Protein AF-A0A9J6GHT7-F1 (afdb_monomer)

Solvent-accessible surface area (backbone atoms only — not comparable to full-atom values): 18566 Å² total; per-residue (Å²): 137,82,83,85,80,71,84,59,76,77,81,48,48,60,74,60,50,47,61,53,46,42,75,53,36,42,42,64,54,47,51,54,46,45,76,71,73,38,72,72,88,54,65,55,46,51,52,51,51,50,50,50,53,42,23,52,54,30,42,49,50,39,54,68,47,21,56,88,57,52,74,68,55,42,50,50,55,46,51,55,62,73,70,41,45,78,43,60,32,67,60,97,71,60,56,60,81,82,48,79,58,43,74,80,76,44,77,58,99,43,72,68,56,31,48,53,48,30,50,49,51,52,54,56,45,50,72,76,48,84,78,69,83,73,61,84,53,60,44,76,34,90,58,65,36,62,35,46,88,75,33,30,38,18,36,21,35,58,42,62,34,80,84,27,20,50,89,90,46,57,42,25,31,30,26,15,18,44,33,24,45,52,26,16,34,58,47,44,37,44,49,64,59,48,65,36,79,95,40,23,66,63,48,49,61,44,45,43,55,50,51,51,54,49,53,65,75,39,76,89,58,71,87,87,77,60,66,57,63,63,46,50,22,41,42,64,10,42,57,20,13,50,54,32,30,69,77,57,57,79,84,56,62,50,87,95,44,69,90,39,51,34,72,46,35,17,58,50,24,41,37,54,72,44,65,76,84,60,54,102,80,49,64,93,87,81,47,78,87,54,45,66,49,53,36,50,56,41,43,27,41,32,69,67,52,20,60,69,69,66,46,56,86,59,35,94,55,17,46,85,73,64,60,65,77,69,44,56,69,130

pLDDT: mean 82.96, std 16.07, range [32.44, 98.62]

Sequence (330 aa):
MADASLVQPESLRHYYCFPLLERLTHYSLTRRYLETVVPPKGRVTREAAAMSKAIMRSLLFFVDATSWLTAGQKLRIRQQLDDNVQLIGYPASNEPDCLRNFTEHVSADNAIEAWALAASTVRTCQLGEPNMQEPLVHPVSTQVAFSSDEHSLSVPAALLMTPFFGCDGLPGINYGALGSAVSSAFVGLLQLYFQKEEVHDEATKRLECIKDAYRTAMAASTEDQLDTWAALRDFMGLFPAYRAFVSGASGQQLQGLDWLNEEQLFFVAFCYQLCDKSGPQVNLLEATSTAKFRCNVPLRHMPQFADAFKCSKGSPMAPKSVCRFWEASN

Foldseek 3Di:
DDDPPDPDPVVCVCVVVVVLCCVLQVLVVLVVCCVPPFPDPDLLQVVLVVLLVLLLVLLLVLLVQFPQDDPVLSVVLNVLSVPAAEAEAADPRSDQPQCPPVVVQQDDPDDVSSSVSSVVSVVVSCVVPVPDPDAPDRLCDLAWDEDLVRSYIYHHSVCSDPPQHDSPDFLLRPLLHVVLRSLLRSVVNCPVVCVDPVNVVVLVVLCVVLVVLLCVVPVPDDPPQDPSSSLVSSLSSLSSSLVSSVVVHDQDDDPVVNVATSNNSSLVSNLVSLDDDDDPPDDPRHDDDCSVVSSQSSQLLDVSSCVRVVPDDCPSSPDVDHRDNSDGDD

Radius of gyration: 22.28 Å; Cα contacts (8 Å, |Δi|>4): 417; chains: 1; bounding box: 59×58×52 Å

InterPro domains:
  IPR000718 Peptidase M13 [PS51885] (1-326)
  IPR000718 Peptidase M13 [PTHR11733] (16-319)
  IPR018497 Peptidase M13, C-terminal domain [PF01431] (201-324)
  IPR024079 Metallopeptidase, catalytic domain superfamily [G3DSA:3.40.390.10] (38-326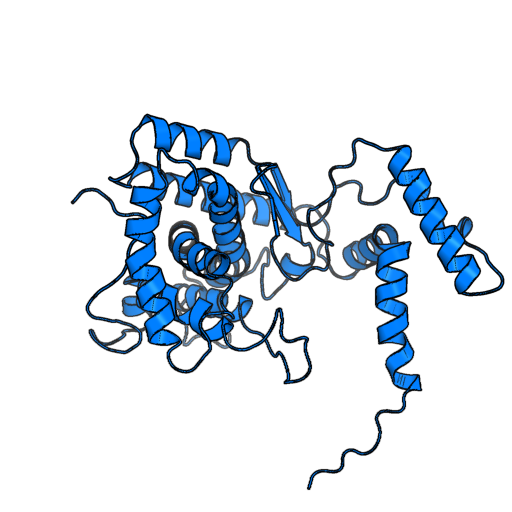)
  IPR042089 Peptidase M13, domain 2 [G3DSA:1.10.1380.10] (9-131)

Mean predicted aligned error: 8.84 Å

Secondary structure (DSSP, 8-state):
--------GGGGHHHHHHHHHHHHHHHHHHHHHHHHTSPPTTHHHHHHHHHHHHHHHHHHHHHHHBSSS-HHHHHHHHHHHHT-EEEEES-SS-S-GGGTTHHHH---SSHHHHHHHHHHHHHHHHHH-TT----SS-TT-SS-EEETTTTEEEEEGGGSSTTT--TTS-HHHHIIIIIHHHHHHHHHHTTTGGGSHHHHHHHHHHHHHHHHHHHHHTTTS-GGG--HHHHHHHHHHHHHHHHHHHHT---PPPTT-TTS-HHHHHHHHHHHTT-----TTS-TTT-SS-HHHHHHHHHHT-HHHHHHTTPPTTSTTS-SS---SSPBP-

Structure (mmCIF, N/CA/C/O backbone):
data_AF-A0A9J6GHT7-F1
#
_entry.id   AF-A0A9J6GHT7-F1
#
loop_
_atom_site.group_PDB
_atom_site.id
_atom_site.type_symbol
_atom_site.label_atom_id
_atom_site.label_alt_id
_atom_site.label_comp_id
_atom_site.label_asym_id
_atom_site.label_entity_id
_atom_site.label_seq_id
_atom_site.pdbx_PDB_ins_code
_atom_site.Cartn_x
_atom_site.Cartn_y
_atom_site.Cartn_z
_atom_site.occupancy
_atom_site.B_iso_or_equiv
_atom_site.auth_seq_id
_atom_site.auth_comp_id
_atom_site.auth_asym_id
_atom_site.auth_atom_id
_atom_site.pdbx_PDB_model_num
ATOM 1 N N . MET A 1 1 ? 22.884 -36.159 8.735 1.00 34.56 1 MET A N 1
ATOM 2 C CA . MET A 1 1 ? 24.011 -35.406 8.150 1.00 34.56 1 MET A CA 1
ATOM 3 C C . MET A 1 1 ? 23.788 -35.412 6.652 1.00 34.56 1 MET A C 1
ATOM 5 O O . MET A 1 1 ? 24.013 -36.439 6.031 1.00 34.56 1 MET A O 1
ATOM 9 N N . ALA A 1 2 ? 23.174 -34.353 6.125 1.00 33.75 2 ALA A N 1
ATOM 10 C CA . ALA A 1 2 ? 22.955 -34.207 4.691 1.00 33.75 2 ALA A CA 1
ATOM 11 C C . ALA A 1 2 ? 24.182 -33.515 4.094 1.00 33.75 2 ALA A C 1
ATOM 13 O O . ALA A 1 2 ? 24.679 -32.540 4.658 1.00 33.75 2 ALA A O 1
ATOM 14 N N . ASP A 1 3 ? 24.676 -34.105 3.018 1.00 32.44 3 ASP A N 1
ATOM 15 C CA . ASP A 1 3 ? 25.899 -33.771 2.309 1.00 32.44 3 ASP A CA 1
ATOM 16 C C . ASP A 1 3 ? 25.840 -32.342 1.747 1.00 32.44 3 ASP A C 1
ATOM 18 O O . ASP A 1 3 ? 25.001 -32.020 0.907 1.00 32.44 3 ASP A O 1
ATOM 22 N N . ALA A 1 4 ? 26.719 -31.473 2.249 1.00 40.84 4 ALA A N 1
ATOM 23 C CA . ALA A 1 4 ? 26.952 -30.124 1.742 1.00 40.84 4 ALA A CA 1
ATOM 24 C C . ALA A 1 4 ? 28.041 -30.161 0.657 1.00 40.84 4 ALA A C 1
ATOM 26 O O . ALA A 1 4 ? 29.017 -29.408 0.693 1.00 40.84 4 ALA A O 1
ATOM 27 N N . SER A 1 5 ? 27.900 -31.074 -0.302 1.00 42.53 5 SER A N 1
ATOM 28 C CA . SER A 1 5 ? 28.796 -31.174 -1.442 1.00 42.53 5 SER A CA 1
ATOM 29 C C . SER A 1 5 ? 28.512 -30.040 -2.435 1.00 42.53 5 SER A C 1
ATOM 31 O O . SER A 1 5 ? 27.654 -30.146 -3.308 1.00 42.53 5 SER A O 1
ATOM 33 N N . LEU A 1 6 ? 29.288 -28.965 -2.288 1.00 46.56 6 LEU A N 1
ATOM 34 C CA . LEU A 1 6 ? 29.946 -28.247 -3.386 1.00 46.56 6 LEU A CA 1
ATOM 35 C C . LEU A 1 6 ? 29.035 -27.661 -4.482 1.00 46.56 6 LEU A C 1
ATOM 37 O O . LEU A 1 6 ? 28.992 -28.151 -5.609 1.00 46.56 6 LEU A O 1
ATOM 41 N N . VAL A 1 7 ? 28.449 -26.493 -4.207 1.00 44.19 7 VAL A N 1
ATOM 42 C CA . VAL A 1 7 ? 28.231 -25.504 -5.276 1.00 44.19 7 VAL A CA 1
ATOM 43 C C . VAL A 1 7 ? 29.603 -24.915 -5.609 1.00 44.19 7 VAL A C 1
ATOM 45 O O . VAL A 1 7 ? 30.208 -24.230 -4.785 1.00 44.19 7 VAL A O 1
ATOM 48 N N . GLN A 1 8 ? 30.145 -25.237 -6.784 1.00 43.72 8 GLN A N 1
ATOM 49 C CA . GLN A 1 8 ? 31.442 -24.712 -7.214 1.00 43.72 8 GLN A CA 1
ATOM 50 C C . GLN A 1 8 ? 31.401 -23.177 -7.370 1.00 43.72 8 GLN A C 1
ATOM 52 O O . GLN A 1 8 ? 30.417 -22.655 -7.904 1.00 43.72 8 GLN A O 1
ATOM 57 N N . PRO A 1 9 ? 32.463 -22.441 -6.989 1.00 53.91 9 PRO A N 1
ATOM 58 C CA . PRO A 1 9 ? 32.485 -20.974 -7.021 1.00 53.91 9 PRO A CA 1
ATOM 59 C C . PRO A 1 9 ? 32.323 -20.364 -8.428 1.00 53.91 9 PRO A C 1
ATOM 61 O O . PRO A 1 9 ? 31.808 -19.255 -8.549 1.00 53.91 9 PRO A O 1
ATOM 64 N N . GLU A 1 10 ? 32.664 -21.084 -9.504 1.00 51.12 10 GLU A N 1
ATOM 65 C CA . GLU A 1 10 ? 32.435 -20.610 -10.882 1.00 51.12 10 GLU A CA 1
ATOM 66 C C . GLU A 1 10 ? 30.945 -20.526 -11.255 1.00 51.12 10 GLU A C 1
ATOM 68 O O . GLU A 1 10 ? 30.550 -19.657 -12.036 1.00 51.12 10 GLU A O 1
ATOM 73 N N . SER A 1 11 ? 30.090 -21.355 -10.642 1.00 55.25 11 SER A N 1
ATOM 74 C CA . SER A 1 11 ? 28.647 -21.376 -10.925 1.00 55.25 11 SER A CA 1
ATOM 75 C C . SER A 1 11 ? 27.902 -20.133 -10.419 1.00 55.25 11 SER A C 1
ATOM 77 O O . SER A 1 11 ? 26.787 -19.863 -10.860 1.00 55.25 11 SER A O 1
ATOM 79 N N . LEU A 1 12 ? 28.535 -19.321 -9.562 1.00 69.81 12 LEU A N 1
ATOM 80 C CA . LEU A 1 12 ? 27.957 -18.110 -8.974 1.00 69.81 12 LEU A CA 1
ATOM 81 C C . LEU A 1 12 ? 28.461 -16.815 -9.621 1.00 69.81 12 LEU A C 1
ATOM 83 O O . L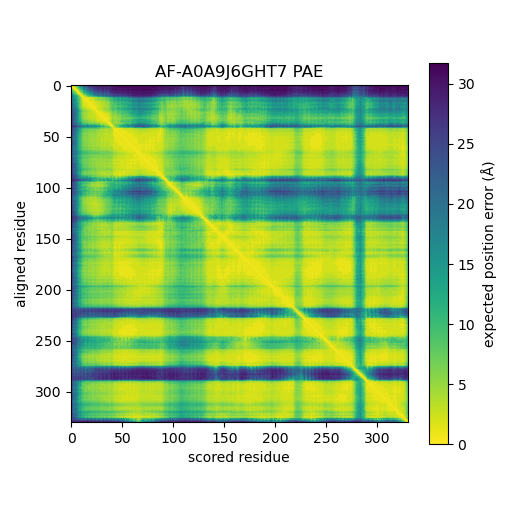EU A 1 12 ? 28.055 -15.732 -9.210 1.00 69.81 12 LEU A O 1
ATOM 87 N N . ARG A 1 13 ? 29.313 -16.878 -10.654 1.00 77.19 13 ARG A N 1
ATOM 88 C CA . ARG A 1 13 ? 29.868 -15.667 -11.290 1.00 77.19 13 ARG A CA 1
ATOM 89 C C . ARG A 1 13 ? 28.777 -14.703 -11.764 1.00 77.19 13 ARG A C 1
ATOM 91 O O . ARG A 1 13 ? 28.920 -13.494 -11.611 1.00 77.19 13 ARG A O 1
ATOM 98 N N . HIS A 1 14 ? 27.666 -15.231 -12.271 1.00 77.56 14 HIS A N 1
ATOM 99 C CA . HIS A 1 14 ? 26.523 -14.426 -12.693 1.00 77.56 14 HIS A CA 1
ATOM 100 C C . HIS A 1 14 ? 25.863 -13.658 -11.532 1.00 77.56 14 HIS A C 1
ATOM 102 O O . HIS A 1 14 ? 25.427 -12.535 -11.755 1.00 77.56 14 HIS A O 1
ATOM 108 N N . TYR A 1 15 ? 25.872 -14.177 -10.296 1.00 74.00 15 TYR A N 1
ATOM 109 C CA . TYR A 1 15 ? 25.387 -13.451 -9.111 1.00 74.00 15 TYR A CA 1
ATOM 110 C C . TYR A 1 15 ? 26.239 -12.225 -8.768 1.00 74.00 15 TYR A C 1
ATOM 112 O O . TYR A 1 15 ? 25.725 -11.283 -8.178 1.00 74.00 15 TYR A O 1
ATOM 120 N N . TYR A 1 16 ? 27.520 -12.211 -9.144 1.00 74.69 16 TYR A N 1
ATOM 121 C CA . TYR A 1 16 ? 28.395 -11.047 -8.970 1.00 74.69 16 TYR A CA 1
ATOM 122 C C . TYR A 1 16 ? 28.354 -10.111 -10.181 1.00 74.69 16 TYR A C 1
ATOM 124 O O . TYR A 1 16 ? 28.328 -8.891 -10.031 1.00 74.69 16 TYR A O 1
ATOM 132 N N . CYS A 1 17 ? 28.337 -10.674 -11.392 1.00 77.12 17 CYS A N 1
ATOM 133 C CA . CYS A 1 17 ? 28.338 -9.894 -12.625 1.00 77.12 17 CYS A CA 1
ATOM 134 C C . CYS A 1 17 ? 26.996 -9.202 -12.889 1.00 77.12 17 CYS A C 1
ATOM 136 O O . CYS A 1 17 ? 27.000 -8.094 -13.414 1.00 77.12 17 CYS A O 1
ATOM 138 N N . PHE A 1 18 ? 25.864 -9.813 -12.522 1.00 79.88 18 PHE A N 1
ATOM 139 C CA . PHE A 1 18 ? 24.544 -9.239 -12.781 1.00 79.88 18 PHE A CA 1
ATOM 140 C C . PHE A 1 18 ? 24.290 -7.941 -11.998 1.00 79.88 18 PHE A C 1
ATOM 142 O O . PHE A 1 18 ? 23.974 -6.954 -12.652 1.00 79.88 18 PHE A O 1
ATOM 149 N N . PRO A 1 19 ? 24.514 -7.847 -10.669 1.00 76.44 19 PRO A N 1
ATOM 150 C CA . PRO A 1 19 ? 24.360 -6.578 -9.947 1.00 76.44 19 PRO A CA 1
ATOM 151 C C . PRO A 1 19 ? 25.326 -5.490 -10.428 1.00 76.44 19 PRO A C 1
ATOM 153 O O . PRO A 1 19 ? 25.004 -4.304 -10.408 1.00 76.44 19 PRO A O 1
ATOM 156 N N . LEU A 1 20 ? 26.529 -5.880 -10.865 1.00 75.25 20 LEU A N 1
ATOM 157 C CA . LEU A 1 20 ? 27.493 -4.943 -11.440 1.00 75.25 20 LEU A CA 1
ATOM 158 C C . LEU A 1 20 ? 26.991 -4.393 -12.784 1.00 75.25 20 LEU A C 1
ATOM 160 O O . LEU A 1 20 ? 27.068 -3.190 -13.016 1.00 75.25 20 LEU A O 1
ATOM 164 N N . LEU A 1 21 ? 26.445 -5.262 -13.639 1.00 75.62 21 LEU A N 1
ATOM 165 C CA . LEU A 1 21 ? 25.842 -4.880 -14.914 1.00 75.62 21 LEU A CA 1
ATOM 166 C C . LEU A 1 21 ? 24.576 -4.038 -14.702 1.00 75.62 21 LEU A C 1
ATOM 168 O O . LEU A 1 21 ? 24.414 -3.028 -15.381 1.00 75.62 21 LEU A O 1
ATOM 172 N N . GLU A 1 22 ? 23.729 -4.405 -13.737 1.00 76.38 22 GLU A N 1
ATOM 173 C CA . GLU A 1 22 ? 22.543 -3.644 -13.333 1.00 76.38 22 GLU A CA 1
ATOM 174 C C . GLU A 1 22 ? 22.933 -2.216 -12.958 1.00 76.38 22 GLU A C 1
ATOM 176 O O . GLU A 1 22 ? 22.404 -1.289 -13.545 1.00 76.38 22 GLU A O 1
ATOM 181 N N . ARG A 1 23 ? 23.930 -2.008 -12.089 1.00 72.88 23 ARG A N 1
ATOM 182 C CA . ARG A 1 23 ? 24.368 -0.651 -11.701 1.00 72.88 23 ARG A CA 1
ATOM 183 C C . ARG A 1 23 ? 24.902 0.199 -12.853 1.00 72.88 23 ARG A C 1
ATOM 185 O O . ARG A 1 23 ? 24.828 1.419 -12.781 1.00 72.88 23 ARG A O 1
ATOM 192 N N . LEU A 1 24 ? 25.510 -0.428 -13.856 1.00 71.62 24 LEU A N 1
ATOM 193 C CA . LEU A 1 24 ? 26.162 0.276 -14.962 1.00 71.62 24 LEU A CA 1
ATOM 194 C C . LEU A 1 24 ? 25.247 0.525 -16.157 1.00 71.62 24 LEU A C 1
ATOM 196 O O . LEU A 1 24 ? 25.474 1.459 -16.918 1.00 71.62 24 LEU A O 1
ATOM 200 N N . THR A 1 25 ? 24.275 -0.356 -16.363 1.00 72.25 25 THR A N 1
ATOM 201 C CA . THR A 1 25 ? 23.430 -0.393 -17.562 1.00 72.25 25 THR A CA 1
ATOM 202 C C . THR A 1 25 ? 21.960 -0.491 -17.186 1.00 72.25 25 THR A C 1
ATOM 204 O O . THR A 1 25 ? 21.169 -1.073 -17.928 1.00 72.25 25 THR A O 1
ATOM 207 N N . HIS A 1 26 ? 21.580 0.054 -16.023 1.00 72.31 26 HIS A N 1
ATOM 208 C CA . HIS A 1 26 ? 20.240 -0.117 -15.458 1.00 72.31 26 HIS A CA 1
ATOM 209 C C . HIS A 1 26 ? 19.162 0.286 -16.451 1.00 72.31 26 HIS A C 1
ATOM 211 O O . HIS A 1 26 ? 18.189 -0.445 -16.581 1.00 72.31 26 HIS A O 1
ATOM 217 N N . TYR A 1 27 ? 19.351 1.369 -17.210 1.00 74.44 27 TYR A N 1
ATOM 218 C CA . TYR A 1 27 ? 18.397 1.799 -18.233 1.00 74.44 27 TYR A CA 1
ATOM 219 C C . TYR A 1 27 ? 18.228 0.767 -19.361 1.00 74.44 27 TYR A C 1
ATOM 221 O O . TYR A 1 27 ? 17.101 0.347 -19.641 1.00 74.44 27 TYR A O 1
ATOM 229 N N . SER A 1 28 ? 19.324 0.286 -19.957 1.00 73.50 28 SER A N 1
ATOM 230 C CA . SER A 1 28 ? 19.282 -0.669 -21.074 1.00 73.50 28 SER A CA 1
ATOM 231 C C . SER A 1 28 ? 18.822 -2.068 -20.632 1.00 73.50 28 SER A C 1
ATOM 233 O O . SER A 1 28 ? 18.014 -2.709 -21.310 1.00 73.50 28 SER A O 1
ATOM 235 N N . LEU A 1 29 ? 19.269 -2.542 -19.462 1.00 75.81 29 LEU A N 1
ATOM 236 C CA . LEU A 1 29 ? 18.793 -3.796 -18.865 1.00 75.81 29 LEU A CA 1
ATOM 237 C C . LEU A 1 29 ? 17.317 -3.718 -18.484 1.00 75.81 29 LEU A C 1
ATOM 239 O O . LEU A 1 29 ? 16.555 -4.634 -18.794 1.00 75.81 29 LEU A O 1
ATOM 243 N N . THR A 1 30 ? 16.901 -2.615 -17.860 1.00 75.62 30 THR A N 1
ATOM 244 C CA . THR A 1 30 ? 15.495 -2.347 -17.550 1.00 75.62 30 THR A CA 1
ATOM 245 C C . THR A 1 30 ? 14.673 -2.362 -18.824 1.00 75.62 30 THR A C 1
ATOM 247 O O . THR A 1 30 ? 13.674 -3.067 -18.87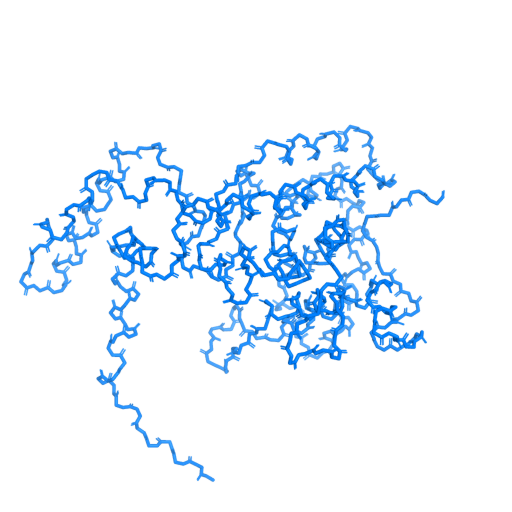9 1.00 75.62 30 THR A O 1
ATOM 250 N N . ARG A 1 31 ? 15.097 -1.661 -19.881 1.00 75.88 31 ARG A N 1
ATOM 251 C CA . ARG A 1 31 ? 14.406 -1.681 -21.176 1.00 75.88 31 ARG A CA 1
ATOM 252 C C . ARG A 1 31 ? 14.207 -3.108 -21.674 1.00 75.88 31 ARG A C 1
ATOM 254 O O . ARG A 1 31 ? 13.085 -3.487 -22.001 1.00 75.88 31 ARG A O 1
ATOM 261 N N . ARG A 1 32 ? 15.272 -3.914 -21.674 1.00 77.94 32 ARG A N 1
ATOM 262 C CA . ARG A 1 32 ? 15.196 -5.304 -22.125 1.00 77.94 32 ARG A CA 1
ATOM 263 C C . ARG A 1 32 ? 14.242 -6.134 -21.266 1.00 77.94 32 ARG A C 1
ATOM 265 O O . ARG A 1 32 ? 13.464 -6.906 -21.817 1.00 77.94 32 ARG A O 1
ATOM 272 N N . TYR A 1 33 ? 14.275 -5.971 -19.945 1.00 78.56 33 TYR A N 1
ATOM 273 C CA . TYR A 1 33 ? 13.343 -6.625 -19.022 1.00 78.56 33 TYR A CA 1
ATOM 274 C C . TYR A 1 33 ? 11.889 -6.223 -19.303 1.00 78.56 33 TYR A C 1
ATOM 276 O O . TYR A 1 33 ? 11.016 -7.079 -19.411 1.00 78.56 33 TYR A O 1
ATOM 284 N N . LEU A 1 34 ? 11.629 -4.932 -19.493 1.00 75.75 34 LEU A N 1
ATOM 285 C CA . LEU A 1 34 ? 10.294 -4.408 -19.766 1.00 75.75 34 LEU A CA 1
ATOM 286 C C . LEU A 1 34 ? 9.736 -4.893 -21.107 1.00 75.75 34 LEU A C 1
ATOM 288 O O . LEU A 1 34 ? 8.563 -5.228 -21.182 1.00 75.75 34 LEU A O 1
ATOM 292 N N . GLU A 1 35 ? 10.569 -4.965 -22.148 1.00 75.25 35 GLU A N 1
ATOM 293 C CA . GLU A 1 35 ? 10.183 -5.484 -23.468 1.00 75.25 35 GLU A CA 1
ATOM 294 C C . GLU A 1 35 ? 9.884 -6.993 -23.455 1.00 75.25 35 GLU A C 1
ATOM 296 O O . GLU A 1 35 ? 9.164 -7.480 -24.324 1.00 75.25 35 GLU A O 1
ATOM 301 N N . THR A 1 36 ? 10.457 -7.743 -22.508 1.00 77.44 36 THR A N 1
ATOM 302 C CA . THR A 1 36 ? 10.419 -9.217 -22.514 1.00 77.44 36 THR A CA 1
ATOM 303 C C . THR A 1 36 ? 9.512 -9.829 -21.452 1.00 77.44 36 THR A C 1
ATOM 305 O O . THR A 1 36 ? 8.929 -10.881 -21.702 1.00 77.44 36 THR A O 1
ATOM 308 N N . VAL A 1 37 ? 9.399 -9.207 -20.277 1.00 77.31 37 VAL A N 1
ATOM 309 C CA . VAL A 1 37 ? 8.734 -9.783 -19.096 1.00 77.31 37 VAL A CA 1
ATOM 310 C C . VAL A 1 37 ? 7.457 -9.035 -18.737 1.00 77.31 37 VAL A C 1
ATOM 312 O O . VAL A 1 37 ? 6.470 -9.656 -18.344 1.00 77.31 37 VAL A O 1
ATOM 315 N N . VAL A 1 38 ? 7.462 -7.707 -18.854 1.00 70.81 38 VAL A N 1
ATOM 316 C CA . VAL A 1 38 ? 6.323 -6.887 -18.437 1.00 70.81 38 VAL A CA 1
ATOM 317 C C . VAL A 1 38 ? 5.339 -6.770 -19.603 1.00 70.81 38 VAL A C 1
ATOM 319 O O . VAL A 1 38 ? 5.758 -6.484 -20.726 1.00 70.81 38 VAL A O 1
ATOM 322 N N . PRO A 1 39 ? 4.025 -6.978 -19.383 1.00 67.88 39 PRO A N 1
ATOM 323 C CA . PRO A 1 39 ? 3.028 -6.764 -20.423 1.00 67.88 39 PRO A CA 1
ATOM 324 C C . PRO A 1 39 ? 3.183 -5.376 -21.064 1.00 67.88 39 PRO A C 1
ATOM 326 O O . PRO A 1 39 ? 3.488 -4.418 -20.344 1.00 67.88 39 PRO A O 1
ATOM 329 N N . PRO A 1 40 ? 2.947 -5.234 -22.385 1.00 64.81 40 PRO A N 1
ATOM 330 C CA . PRO A 1 40 ? 3.158 -3.977 -23.092 1.00 64.81 40 PRO A CA 1
ATOM 331 C C . PRO A 1 40 ? 2.525 -2.798 -22.353 1.00 64.81 40 PRO A C 1
ATOM 333 O O . PRO A 1 40 ? 1.363 -2.856 -21.929 1.00 64.81 40 PRO A O 1
ATOM 336 N N . LYS A 1 41 ? 3.300 -1.718 -22.203 1.00 62.81 41 LYS A N 1
ATOM 337 C CA . LYS A 1 41 ? 2.846 -0.485 -21.558 1.00 62.81 41 LYS A CA 1
ATOM 338 C C . LYS A 1 41 ? 1.515 -0.022 -22.142 1.00 62.81 41 LYS A C 1
ATOM 340 O O . LYS A 1 41 ? 1.295 -0.070 -23.350 1.00 62.81 41 LYS A O 1
ATOM 345 N N . GLY A 1 42 ? 0.630 0.453 -21.270 1.00 78.94 42 GLY A N 1
ATOM 346 C CA . GLY A 1 42 ? -0.684 0.953 -21.661 1.00 78.94 42 GLY A CA 1
ATOM 347 C C . GLY A 1 42 ? -1.766 0.474 -20.709 1.00 78.94 42 GLY A C 1
ATOM 348 O O . GLY A 1 42 ? -2.100 1.183 -19.760 1.00 78.94 42 GLY A O 1
ATOM 349 N N . ARG A 1 43 ? -2.323 -0.721 -20.958 1.00 85.81 43 ARG A N 1
ATOM 350 C CA . ARG A 1 43 ? -3.452 -1.252 -20.173 1.00 85.81 43 ARG A CA 1
ATOM 351 C C . ARG A 1 43 ? -3.063 -1.465 -18.708 1.00 85.81 43 ARG A C 1
ATOM 353 O O . ARG A 1 43 ? -3.718 -0.895 -17.842 1.00 85.81 43 ARG A O 1
ATOM 360 N N . VAL A 1 44 ? -1.969 -2.185 -18.449 1.00 87.81 44 VAL A N 1
ATOM 361 C CA . VAL A 1 44 ? -1.548 -2.554 -17.085 1.00 87.81 44 VAL A CA 1
ATOM 362 C C . VAL A 1 44 ? -1.232 -1.339 -16.215 1.00 87.81 44 VAL A C 1
ATOM 364 O O . VAL A 1 44 ? -1.732 -1.225 -15.101 1.00 87.81 44 VAL A O 1
ATOM 367 N N . THR A 1 45 ? -0.499 -0.365 -16.754 1.00 88.44 45 THR A N 1
ATOM 368 C CA . THR A 1 45 ? -0.176 0.886 -16.056 1.00 88.44 45 THR A CA 1
ATOM 369 C C . THR A 1 45 ? -1.418 1.739 -15.808 1.00 88.44 45 THR A C 1
ATOM 371 O O . THR A 1 45 ? -1.552 2.333 -14.742 1.00 88.44 45 THR A O 1
ATOM 374 N N . ARG A 1 46 ? -2.356 1.788 -16.765 1.00 91.06 46 ARG A N 1
ATOM 375 C CA . ARG A 1 46 ? -3.610 2.544 -16.631 1.00 91.06 46 ARG A CA 1
ATOM 376 C C . ARG A 1 46 ? -4.534 1.934 -15.580 1.00 91.06 46 ARG A C 1
ATOM 378 O O . ARG A 1 46 ? -5.140 2.674 -14.811 1.00 91.06 46 ARG A O 1
ATOM 385 N N . GLU A 1 47 ? -4.651 0.612 -15.545 1.00 93.19 47 GLU A N 1
ATOM 386 C CA . GLU A 1 47 ? -5.480 -0.081 -14.556 1.00 93.19 47 GLU A CA 1
ATOM 387 C C . GLU A 1 47 ? -4.864 -0.008 -13.154 1.00 93.19 47 GLU A C 1
ATOM 389 O O . GLU A 1 47 ? -5.576 0.300 -12.198 1.00 93.19 47 GLU A O 1
ATOM 394 N N . ALA A 1 48 ? -3.540 -0.148 -13.030 1.00 94.69 48 ALA A N 1
ATOM 395 C CA . ALA A 1 48 ? -2.841 0.088 -11.768 1.00 94.69 48 ALA A CA 1
ATOM 396 C C . ALA A 1 48 ? -3.007 1.542 -11.278 1.00 94.69 48 ALA A C 1
ATOM 398 O O . ALA A 1 48 ? -3.263 1.770 -10.096 1.00 94.69 48 ALA A O 1
ATOM 399 N N . ALA A 1 49 ? -2.956 2.532 -12.178 1.00 95.12 49 ALA A N 1
ATOM 400 C CA . ALA A 1 49 ? -3.229 3.933 -11.844 1.00 95.12 49 ALA A CA 1
ATOM 401 C C . ALA A 1 49 ? -4.685 4.168 -11.402 1.00 95.12 49 ALA A C 1
ATOM 403 O O . ALA A 1 49 ? -4.940 4.925 -10.464 1.00 95.12 49 ALA A O 1
ATOM 404 N N . ALA A 1 50 ? -5.653 3.501 -12.038 1.00 95.94 50 ALA A N 1
ATOM 405 C CA . ALA A 1 50 ? -7.055 3.569 -11.631 1.00 95.94 50 ALA A CA 1
ATOM 406 C C . ALA A 1 50 ? -7.271 2.971 -10.229 1.00 95.94 50 ALA A C 1
ATOM 408 O O . ALA A 1 50 ? -7.954 3.582 -9.402 1.00 95.94 50 ALA A O 1
ATOM 409 N N . MET A 1 51 ? -6.638 1.830 -9.941 1.00 97.56 51 MET A N 1
ATOM 410 C CA . MET A 1 51 ? -6.633 1.210 -8.615 1.00 97.56 51 MET A CA 1
ATOM 411 C C . MET A 1 51 ? -6.012 2.144 -7.567 1.00 97.56 51 MET A C 1
ATOM 413 O O . MET A 1 51 ? -6.635 2.403 -6.537 1.00 97.56 51 MET A O 1
ATOM 417 N N . SER A 1 52 ? -4.841 2.720 -7.861 1.00 97.81 52 SER A N 1
ATOM 418 C CA . SER A 1 52 ? -4.172 3.706 -7.002 1.00 97.81 52 SER A CA 1
ATOM 419 C C . SER A 1 52 ? -5.092 4.887 -6.664 1.00 97.81 52 SER A C 1
ATOM 421 O O . SER A 1 52 ? -5.291 5.230 -5.497 1.00 97.81 52 SER A O 1
ATOM 423 N N . LYS A 1 53 ? -5.780 5.447 -7.667 1.00 97.62 53 LYS A N 1
ATOM 424 C CA . LYS A 1 53 ? -6.755 6.531 -7.472 1.00 97.62 53 LYS A CA 1
ATOM 425 C C . LYS A 1 53 ? -7.947 6.118 -6.599 1.00 97.62 53 LYS A C 1
ATOM 427 O O . LYS A 1 53 ? -8.432 6.926 -5.805 1.00 97.62 53 LYS A O 1
ATOM 432 N N . ALA A 1 54 ? -8.442 4.887 -6.735 1.00 98.00 54 ALA A N 1
ATOM 433 C CA . ALA A 1 54 ? -9.527 4.365 -5.900 1.00 98.00 54 ALA A CA 1
ATOM 434 C C . ALA A 1 54 ? -9.102 4.206 -4.428 1.00 98.00 54 ALA A C 1
ATOM 436 O O . ALA A 1 54 ? -9.874 4.522 -3.517 1.00 98.00 54 ALA A O 1
ATOM 437 N N . ILE A 1 55 ? -7.860 3.778 -4.196 1.00 98.62 55 ILE A N 1
ATOM 438 C CA . ILE A 1 55 ? -7.258 3.667 -2.863 1.00 98.62 55 ILE A CA 1
ATOM 439 C C . ILE A 1 55 ? -7.082 5.049 -2.234 1.00 98.62 55 ILE A C 1
ATOM 441 O O . ILE A 1 55 ? -7.523 5.260 -1.108 1.00 98.62 55 ILE A O 1
ATOM 445 N N . MET A 1 56 ? -6.536 6.017 -2.975 1.00 98.06 56 MET A N 1
ATOM 446 C CA . MET A 1 56 ? -6.370 7.397 -2.505 1.00 98.06 56 MET A CA 1
ATOM 447 C C . MET A 1 56 ? -7.706 8.018 -2.075 1.00 98.06 56 MET A C 1
ATOM 449 O O . MET A 1 56 ? -7.821 8.572 -0.985 1.00 98.06 56 MET A O 1
ATOM 453 N N . ARG A 1 57 ? -8.762 7.846 -2.882 1.00 97.69 57 ARG A N 1
ATOM 454 C CA . ARG A 1 57 ? -10.127 8.275 -2.519 1.00 97.69 57 ARG A CA 1
ATOM 455 C C . ARG A 1 57 ? -10.638 7.589 -1.254 1.00 97.69 57 ARG A C 1
ATOM 457 O O . ARG A 1 57 ? -11.322 8.216 -0.449 1.00 97.69 57 ARG A O 1
ATOM 464 N N . SER A 1 58 ? -10.313 6.312 -1.077 1.00 97.88 58 SER A N 1
ATOM 465 C CA . SER A 1 58 ? -10.681 5.566 0.126 1.00 97.88 58 SER A CA 1
ATOM 466 C C . SER A 1 58 ? -9.924 6.064 1.355 1.00 97.88 58 SER A C 1
ATOM 468 O O . SER A 1 58 ? -10.523 6.156 2.422 1.00 97.88 58 SER A O 1
ATOM 470 N N . LEU A 1 59 ? -8.655 6.456 1.216 1.00 98.06 59 LEU A N 1
ATOM 471 C CA . LEU A 1 59 ? -7.885 7.074 2.296 1.00 98.06 59 LEU A CA 1
ATOM 472 C C . LEU A 1 59 ? -8.471 8.438 2.671 1.00 98.06 59 LEU A C 1
ATOM 474 O O . LEU A 1 59 ? -8.696 8.694 3.850 1.00 98.06 59 LEU A O 1
ATOM 478 N N . LEU A 1 60 ? -8.810 9.273 1.684 1.00 97.75 60 LEU A N 1
ATOM 479 C CA . LEU A 1 60 ? -9.473 10.559 1.924 1.00 97.75 60 LEU A CA 1
ATOM 480 C C . LEU A 1 60 ? -10.811 10.398 2.652 1.00 97.75 60 LEU A C 1
ATOM 482 O O . LEU A 1 60 ? -11.102 11.177 3.552 1.00 97.75 60 LEU A O 1
ATOM 486 N N . PHE A 1 61 ? -11.584 9.351 2.345 1.00 96.62 61 PHE A N 1
ATOM 487 C CA . PHE A 1 61 ? -12.799 9.034 3.101 1.00 96.62 61 PHE A CA 1
ATOM 488 C C . PHE A 1 61 ? -12.512 8.807 4.596 1.00 96.62 61 PHE A C 1
ATOM 490 O O . PHE A 1 61 ? -13.237 9.320 5.446 1.00 96.62 61 PHE A O 1
ATOM 497 N N . PHE A 1 62 ? -11.448 8.072 4.932 1.00 96.69 62 PHE A N 1
ATOM 498 C CA . PHE A 1 62 ? -11.042 7.860 6.325 1.00 96.69 62 PHE A CA 1
ATOM 499 C C . PHE A 1 62 ? -10.521 9.144 6.988 1.00 96.69 62 PHE A C 1
ATOM 501 O O . PHE A 1 62 ? -10.852 9.414 8.143 1.00 96.69 62 PHE A O 1
ATOM 508 N N . VAL A 1 63 ? -9.762 9.962 6.253 1.00 96.94 63 VAL A N 1
ATOM 509 C CA . VAL A 1 63 ? -9.296 11.282 6.711 1.00 96.94 63 VAL A CA 1
ATOM 510 C C . VAL A 1 63 ? -10.478 12.212 6.998 1.00 96.94 63 VAL A C 1
ATOM 512 O O . VAL A 1 63 ? -10.482 12.902 8.013 1.00 96.94 63 VAL A O 1
ATOM 515 N N . ASP A 1 64 ? -11.508 12.218 6.155 1.00 95.94 64 ASP A N 1
ATOM 516 C CA . ASP A 1 64 ? -12.694 13.051 6.359 1.00 95.94 64 ASP A CA 1
ATOM 517 C C . ASP A 1 64 ? -13.540 12.583 7.541 1.00 95.94 64 ASP A C 1
ATOM 519 O O . ASP A 1 64 ? -14.039 13.410 8.309 1.00 95.94 64 ASP A O 1
ATOM 523 N N . ALA A 1 65 ? -13.687 11.267 7.696 1.00 94.69 65 ALA A N 1
ATOM 524 C CA . ALA A 1 65 ? -14.499 10.676 8.748 1.00 94.69 65 ALA A CA 1
ATOM 525 C C . ALA A 1 65 ? -13.866 10.820 10.137 1.00 94.69 65 ALA A C 1
ATOM 527 O O . ALA A 1 65 ? -14.597 10.867 11.123 1.00 94.69 65 ALA A O 1
ATOM 528 N N . THR A 1 66 ? -12.533 10.898 10.234 1.00 94.38 66 THR A N 1
ATOM 529 C CA . THR A 1 66 ? -11.865 10.864 11.537 1.00 94.38 66 THR A CA 1
ATOM 530 C C . THR A 1 66 ? -12.199 12.076 12.413 1.00 94.38 66 THR A C 1
ATOM 532 O O . THR A 1 66 ? -12.261 13.214 11.942 1.00 94.38 66 THR A O 1
ATOM 535 N N . SER A 1 67 ? -12.407 11.841 13.706 1.00 92.69 67 SER A N 1
ATOM 536 C CA . SER A 1 67 ? -12.820 12.861 14.684 1.00 92.69 67 SER A CA 1
ATOM 537 C C . SER A 1 67 ? -11.675 13.728 15.202 1.00 92.69 67 SER A C 1
ATOM 539 O O . SER A 1 67 ? -11.899 14.851 15.645 1.00 92.69 67 SER A O 1
ATOM 541 N N . TRP A 1 68 ? -10.448 13.211 15.157 1.00 92.88 68 TRP A N 1
ATOM 542 C CA . TRP A 1 68 ? -9.297 13.816 15.830 1.00 92.88 68 TRP A CA 1
ATOM 543 C C . TRP A 1 68 ? -8.538 14.836 14.980 1.00 92.88 68 TRP A C 1
ATOM 545 O O . TRP A 1 68 ? -7.725 15.590 15.506 1.00 92.88 68 TRP A O 1
ATOM 555 N N . LEU A 1 69 ? -8.827 14.891 13.677 1.00 95.06 69 LEU A N 1
ATOM 556 C CA . LEU A 1 69 ? -8.318 15.925 12.784 1.00 95.06 69 LEU A CA 1
ATOM 557 C C . LEU A 1 69 ? -9.320 17.078 12.678 1.00 95.06 69 LEU A C 1
ATOM 559 O O . LEU A 1 69 ? -10.507 16.881 12.407 1.00 95.06 69 LEU A O 1
ATOM 563 N N . THR A 1 70 ? -8.824 18.303 12.802 1.00 95.62 70 THR A N 1
ATOM 564 C CA . THR A 1 70 ? -9.592 19.520 12.508 1.00 95.62 70 THR A CA 1
ATOM 565 C C . THR A 1 70 ? -9.860 19.661 11.006 1.00 95.62 70 THR A C 1
ATOM 567 O O . THR A 1 70 ? -9.162 19.082 10.172 1.00 95.62 70 THR A O 1
ATOM 570 N N . ALA A 1 71 ? -10.833 20.497 10.629 1.00 96.25 71 ALA A N 1
ATOM 571 C CA . ALA A 1 71 ? -11.138 20.768 9.220 1.00 96.25 71 ALA A CA 1
ATOM 572 C C . ALA A 1 71 ? -9.917 21.286 8.428 1.00 96.25 71 ALA A C 1
ATOM 574 O O . ALA A 1 71 ? -9.694 20.867 7.294 1.00 96.25 71 ALA A O 1
ATOM 575 N N . GLY A 1 72 ? -9.090 22.144 9.040 1.00 96.94 72 GLY A N 1
ATOM 576 C CA . GLY A 1 72 ? -7.869 22.661 8.415 1.00 96.94 72 GLY A CA 1
ATOM 577 C C . GLY A 1 72 ? -6.799 21.586 8.201 1.00 96.94 72 GLY A C 1
ATOM 578 O O . GLY A 1 72 ? -6.171 21.552 7.146 1.00 96.94 72 GLY A O 1
ATOM 579 N N . GLN A 1 73 ? -6.624 20.673 9.161 1.00 96.94 73 GLN A N 1
ATOM 580 C CA . GLN A 1 73 ? -5.682 19.552 9.037 1.00 96.94 73 GLN A CA 1
A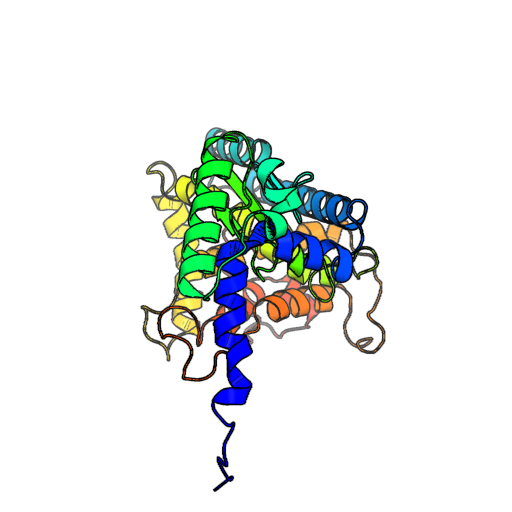TOM 581 C C . GLN A 1 73 ? -6.143 18.550 7.964 1.00 96.94 73 GLN A C 1
ATOM 583 O O . GLN A 1 73 ? -5.341 18.123 7.135 1.00 96.94 73 GLN A O 1
ATOM 588 N N . LYS A 1 74 ? -7.450 18.245 7.902 1.00 97.06 74 LYS A N 1
ATOM 589 C CA . LYS A 1 74 ? -8.046 17.412 6.837 1.00 97.06 74 LYS A CA 1
ATOM 590 C C . LYS A 1 74 ? -7.819 18.008 5.449 1.00 97.06 74 LYS A C 1
ATOM 592 O O . LYS A 1 74 ? -7.488 17.282 4.516 1.00 97.06 74 LYS A O 1
ATOM 597 N N . LEU A 1 75 ? -7.971 19.328 5.310 1.00 97.00 75 LEU A N 1
ATOM 598 C CA . LEU A 1 75 ? -7.724 20.018 4.044 1.00 97.00 75 LEU A CA 1
ATOM 599 C C . LEU A 1 75 ? -6.252 19.926 3.618 1.00 97.00 75 LEU A C 1
ATOM 601 O O . LEU A 1 75 ? -5.991 19.657 2.450 1.00 97.00 75 LEU A O 1
ATOM 605 N N . ARG A 1 76 ? -5.304 20.079 4.553 1.00 95.62 76 ARG A N 1
ATOM 606 C CA . ARG A 1 76 ? -3.864 19.940 4.267 1.00 95.62 76 ARG A CA 1
ATOM 607 C C . ARG A 1 76 ? -3.491 18.533 3.810 1.00 95.62 76 ARG A C 1
ATOM 609 O O . ARG A 1 76 ? -2.809 18.392 2.802 1.00 95.62 76 ARG A O 1
ATOM 616 N N . ILE A 1 77 ? -3.977 17.504 4.509 1.00 96.81 77 ILE A N 1
ATOM 617 C CA . ILE A 1 77 ? -3.764 16.105 4.104 1.00 96.81 77 ILE A CA 1
ATOM 618 C C . ILE A 1 77 ? -4.355 15.855 2.715 1.00 96.81 77 ILE A C 1
ATOM 620 O O . ILE A 1 77 ? -3.713 15.213 1.889 1.00 96.81 77 ILE A O 1
ATOM 624 N N . ARG A 1 78 ? -5.554 16.385 2.436 1.00 97.38 78 ARG A N 1
ATOM 625 C CA . ARG A 1 78 ? -6.167 16.274 1.109 1.00 97.38 78 ARG A CA 1
ATOM 626 C C . ARG A 1 78 ? -5.299 16.901 0.027 1.00 97.38 78 ARG A C 1
ATOM 628 O O . ARG A 1 78 ? -5.033 16.226 -0.950 1.00 97.38 78 ARG A O 1
ATOM 635 N N . GLN A 1 79 ? -4.850 18.142 0.210 1.00 95.69 79 GLN A N 1
ATOM 636 C CA . GLN A 1 79 ? -3.986 18.821 -0.763 1.00 95.69 79 GLN A CA 1
ATOM 637 C C . GLN A 1 79 ? -2.710 18.017 -1.025 1.00 95.69 79 GLN A C 1
ATOM 639 O O . GLN A 1 79 ? -2.395 17.721 -2.169 1.00 95.69 79 GLN A O 1
ATOM 644 N N . GLN A 1 80 ? -2.044 17.560 0.037 1.00 95.31 80 GLN A N 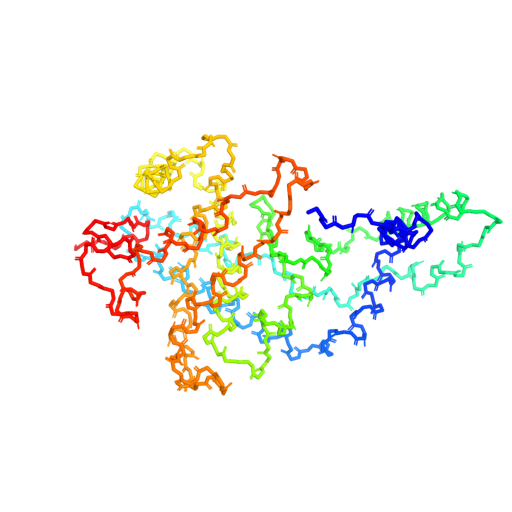1
ATOM 645 C CA . GLN A 1 80 ? -0.836 16.746 -0.078 1.00 95.31 80 GLN A CA 1
ATOM 646 C C . GLN A 1 80 ? -1.071 15.428 -0.835 1.00 95.31 80 GLN A C 1
ATOM 648 O O . GLN A 1 80 ? -0.228 15.011 -1.626 1.00 95.31 80 GLN A O 1
ATOM 653 N N . LEU A 1 81 ? -2.206 14.763 -0.597 1.00 96.44 81 LEU A N 1
ATOM 654 C CA . LEU A 1 81 ? -2.566 13.548 -1.323 1.00 96.44 81 LEU A CA 1
ATOM 655 C C . LEU A 1 81 ? -3.038 13.840 -2.749 1.00 96.44 81 LEU A C 1
ATOM 657 O O . LEU A 1 81 ? -2.747 13.041 -3.617 1.00 96.44 81 LEU A O 1
ATOM 661 N N . ASP A 1 82 ? -3.736 14.935 -3.034 1.00 94.88 82 ASP A N 1
ATOM 662 C CA . ASP A 1 82 ? -4.181 15.254 -4.398 1.00 94.88 82 ASP A CA 1
ATOM 663 C C . ASP A 1 82 ? -3.006 15.689 -5.296 1.00 94.88 82 ASP A C 1
ATOM 665 O O . ASP A 1 82 ? -2.984 15.335 -6.475 1.00 94.88 82 ASP A O 1
ATOM 669 N N . ASP A 1 83 ? -2.001 16.364 -4.725 1.00 93.81 83 ASP A N 1
ATOM 670 C CA . ASP A 1 83 ? -0.820 16.883 -5.434 1.00 93.81 83 ASP A CA 1
ATOM 671 C C . ASP A 1 83 ? 0.326 15.858 -5.566 1.00 93.81 83 ASP A C 1
ATOM 673 O O . ASP A 1 83 ? 1.382 16.167 -6.121 1.00 93.81 83 ASP A O 1
ATOM 677 N N . ASN A 1 84 ? 0.144 14.634 -5.057 1.00 94.31 84 ASN A N 1
ATOM 678 C CA . ASN A 1 84 ? 1.190 13.610 -5.072 1.00 94.31 84 ASN A CA 1
ATOM 679 C C . ASN A 1 84 ? 1.619 13.209 -6.501 1.00 94.31 84 ASN A C 1
ATOM 681 O O . ASN A 1 84 ? 0.795 13.062 -7.409 1.00 94.31 84 ASN A O 1
ATOM 685 N N . VAL A 1 85 ? 2.912 12.932 -6.685 1.00 92.94 85 VAL A N 1
ATOM 686 C CA . VAL A 1 85 ? 3.465 12.440 -7.957 1.00 92.94 85 VAL A CA 1
ATOM 687 C C . VAL A 1 85 ? 3.530 10.913 -7.948 1.00 92.94 85 VAL A C 1
ATOM 689 O O . VAL A 1 85 ? 4.158 10.321 -7.075 1.00 92.94 85 VAL A O 1
ATOM 692 N N . GLN A 1 86 ? 2.932 10.254 -8.945 1.00 92.81 86 GLN A N 1
ATOM 693 C CA . GLN A 1 86 ? 2.944 8.788 -9.060 1.00 92.81 86 GLN A CA 1
ATOM 694 C C . GLN A 1 86 ? 3.686 8.323 -10.307 1.00 92.81 86 GLN A C 1
ATOM 696 O O . GLN A 1 86 ? 3.282 8.622 -11.432 1.00 92.81 86 GLN A O 1
ATOM 701 N N . LEU A 1 87 ? 4.717 7.505 -10.109 1.00 90.75 87 LEU A N 1
ATOM 702 C CA . LEU A 1 87 ? 5.442 6.821 -11.176 1.00 90.75 87 LEU A CA 1
ATOM 703 C C . LEU A 1 87 ? 5.073 5.335 -11.158 1.00 90.75 87 LEU A C 1
ATOM 705 O O . LEU A 1 87 ? 5.565 4.569 -10.336 1.00 90.75 87 LEU A O 1
ATOM 709 N N . ILE A 1 88 ? 4.167 4.917 -12.046 1.00 90.31 88 ILE A N 1
ATOM 710 C CA . ILE A 1 88 ? 3.659 3.536 -12.088 1.00 90.31 88 ILE A CA 1
ATOM 711 C C . ILE A 1 88 ? 4.271 2.764 -13.259 1.00 90.31 88 ILE A C 1
ATOM 713 O O . ILE A 1 88 ? 4.107 3.120 -14.428 1.00 90.31 88 ILE A O 1
ATOM 717 N N . GLY A 1 89 ? 4.937 1.663 -12.927 1.00 85.88 89 GLY A N 1
ATOM 718 C CA . GLY A 1 89 ? 5.698 0.815 -13.825 1.00 85.88 89 GLY A CA 1
ATOM 719 C C . GLY A 1 89 ? 7.074 1.404 -14.105 1.00 85.88 89 GLY A C 1
ATOM 720 O O . GLY A 1 89 ? 8.018 1.225 -13.341 1.00 85.88 89 GLY A O 1
ATOM 721 N N . TYR A 1 90 ? 7.183 2.078 -15.242 1.00 73.38 90 TYR A N 1
ATOM 722 C CA . TYR A 1 90 ? 8.418 2.677 -15.732 1.00 73.38 90 TYR A CA 1
ATOM 723 C C . TYR A 1 90 ? 8.095 3.934 -16.550 1.00 73.38 90 TYR A C 1
ATOM 725 O O . TYR A 1 90 ? 7.015 4.001 -17.161 1.00 73.38 90 TYR A O 1
ATOM 733 N N . PRO A 1 91 ? 8.988 4.939 -16.592 1.00 65.44 91 PRO A N 1
ATOM 734 C CA . PRO A 1 91 ? 8.760 6.168 -17.352 1.00 65.44 91 PRO A CA 1
ATOM 735 C C . PRO A 1 91 ? 8.608 5.898 -18.862 1.00 65.44 91 PRO A C 1
ATOM 737 O O . PRO A 1 91 ? 8.917 4.821 -19.364 1.00 65.44 91 PRO A O 1
ATOM 740 N N . ALA A 1 92 ? 7.972 6.816 -19.603 1.00 58.19 92 ALA A N 1
ATOM 741 C CA . ALA A 1 92 ? 7.726 6.642 -21.049 1.00 58.19 92 ALA A CA 1
ATOM 742 C C . ALA A 1 92 ? 9.018 6.670 -21.869 1.00 58.19 92 ALA A C 1
ATOM 744 O O . ALA A 1 92 ? 9.149 5.880 -22.798 1.00 58.19 92 ALA A O 1
ATOM 745 N N . SER A 1 93 ? 9.960 7.517 -21.457 1.00 57.16 93 SER A N 1
ATOM 746 C CA . SER A 1 93 ? 11.370 7.403 -21.800 1.00 57.16 93 SER A CA 1
ATOM 747 C C . SER A 1 93 ? 12.089 6.890 -20.561 1.00 57.16 93 SER A C 1
ATOM 749 O O . SER A 1 93 ? 12.029 7.527 -19.512 1.00 57.16 93 SER A O 1
ATOM 751 N N . ASN A 1 94 ? 12.669 5.701 -20.642 1.00 59.53 94 ASN A N 1
ATOM 752 C CA . ASN A 1 94 ? 13.409 5.071 -19.551 1.00 59.53 94 ASN A CA 1
ATOM 753 C C . ASN A 1 94 ? 14.910 5.060 -19.815 1.00 59.53 94 ASN A C 1
ATOM 755 O O . ASN A 1 94 ? 15.626 4.351 -19.124 1.00 59.53 94 ASN A O 1
ATOM 759 N N . GLU A 1 95 ? 15.363 5.765 -20.842 1.00 66.62 95 GLU A N 1
ATOM 760 C CA . GLU A 1 95 ? 16.756 5.827 -21.231 1.00 66.62 95 GLU A CA 1
ATOM 761 C C . GLU A 1 95 ? 17.006 7.246 -21.751 1.00 66.62 95 GLU A C 1
ATOM 763 O O . GLU A 1 95 ? 16.284 7.680 -22.656 1.00 66.62 95 GLU A O 1
ATOM 768 N N . PRO A 1 96 ? 17.973 7.975 -21.172 1.00 71.50 96 PRO A N 1
ATOM 769 C CA . PRO A 1 96 ? 18.472 9.203 -21.771 1.00 71.50 96 PRO A CA 1
ATOM 770 C C . PRO A 1 96 ? 18.808 8.972 -23.249 1.00 71.50 96 PRO A C 1
ATOM 772 O O . PRO A 1 96 ? 19.303 7.896 -23.611 1.00 71.50 96 PRO A O 1
ATOM 775 N N . ASP A 1 97 ? 18.624 9.970 -24.112 1.00 76.06 97 ASP A N 1
ATOM 776 C CA . ASP A 1 97 ? 18.878 9.779 -25.546 1.00 76.06 97 ASP A CA 1
ATOM 777 C C . ASP A 1 97 ? 20.354 9.428 -25.808 1.00 76.06 97 ASP A C 1
ATOM 779 O O . ASP A 1 97 ? 20.652 8.606 -26.680 1.00 76.06 97 ASP A O 1
ATOM 783 N N . CYS A 1 98 ? 21.270 9.949 -24.983 1.00 74.44 98 CYS A N 1
ATOM 784 C CA . CYS A 1 98 ? 22.693 9.607 -25.027 1.00 74.44 98 CYS A CA 1
ATOM 785 C C . CYS A 1 98 ? 23.041 8.171 -24.589 1.00 74.44 98 CYS A C 1
ATOM 787 O O . CYS A 1 98 ? 24.169 7.743 -24.834 1.00 74.44 98 CYS A O 1
ATOM 789 N N . LEU A 1 99 ? 22.117 7.400 -23.999 1.00 75.81 99 LEU A N 1
ATOM 790 C CA . LEU A 1 99 ? 22.346 5.990 -23.640 1.00 75.81 99 LEU A CA 1
ATOM 791 C C . LEU A 1 99 ? 21.711 4.987 -24.616 1.00 75.81 99 LEU A C 1
ATOM 793 O O . LEU A 1 99 ? 22.018 3.803 -24.524 1.00 75.81 99 LEU A O 1
ATOM 797 N N . ARG A 1 100 ? 20.926 5.413 -25.618 1.00 75.31 100 ARG A N 1
ATOM 798 C CA . ARG A 1 100 ? 20.289 4.478 -26.579 1.00 75.31 100 ARG A CA 1
ATOM 799 C C . ARG A 1 100 ? 21.266 3.542 -27.299 1.00 75.31 100 ARG A C 1
ATOM 801 O O . ARG A 1 100 ? 20.895 2.419 -27.629 1.00 75.31 100 ARG A O 1
ATOM 808 N N . ASN A 1 101 ? 22.501 3.996 -27.513 1.00 74.38 101 ASN A N 1
ATOM 809 C CA . ASN A 1 101 ? 23.586 3.230 -28.130 1.00 74.38 101 ASN A CA 1
ATOM 810 C C . ASN A 1 101 ? 24.730 2.971 -27.132 1.00 74.38 101 ASN A C 1
ATOM 812 O O . ASN A 1 101 ? 25.905 2.969 -27.501 1.00 74.38 101 ASN A O 1
ATOM 816 N N . PHE A 1 102 ? 24.414 2.791 -25.847 1.00 72.81 102 PHE A N 1
ATOM 817 C CA . PHE A 1 102 ? 25.402 2.671 -24.771 1.00 72.81 102 PHE A CA 1
ATOM 818 C C . PHE A 1 102 ? 26.488 1.624 -25.052 1.00 72.81 102 PHE A C 1
ATOM 820 O O . PHE A 1 102 ? 27.676 1.881 -24.871 1.00 72.81 102 PHE A O 1
ATOM 827 N N . THR A 1 103 ? 26.091 0.458 -25.562 1.00 69.00 103 THR A N 1
ATOM 828 C CA . THR A 1 103 ? 27.004 -0.648 -25.883 1.00 69.00 103 THR A CA 1
ATOM 829 C C . THR A 1 103 ? 27.977 -0.333 -27.019 1.00 69.00 103 THR A C 1
ATOM 831 O O . THR A 1 103 ? 29.022 -0.965 -27.097 1.00 69.00 103 THR A O 1
ATOM 834 N N . GLU A 1 104 ? 27.669 0.635 -27.890 1.00 71.69 104 GLU A N 1
ATOM 835 C CA . GLU A 1 104 ? 28.596 1.101 -28.935 1.00 71.69 104 GLU A CA 1
ATOM 836 C C . GLU A 1 104 ? 29.693 2.014 -28.359 1.00 71.69 104 GLU A C 1
ATOM 838 O O . GLU A 1 104 ? 30.778 2.109 -28.924 1.00 71.69 104 GLU A O 1
ATOM 843 N N . HIS A 1 105 ? 29.426 2.657 -27.216 1.00 65.56 105 HIS A N 1
ATOM 844 C CA . HIS A 1 105 ? 30.322 3.613 -26.558 1.00 65.56 105 HIS A CA 1
ATOM 845 C C . HIS A 1 105 ? 31.179 2.979 -25.455 1.00 65.56 105 HIS A C 1
ATOM 847 O O . HIS A 1 105 ? 32.134 3.599 -24.993 1.00 65.56 105 HIS A O 1
ATOM 853 N N . VAL A 1 106 ? 30.855 1.755 -25.026 1.00 69.81 106 VAL A N 1
ATOM 854 C CA . VAL A 1 106 ? 31.578 1.023 -23.979 1.00 69.81 106 VAL A CA 1
ATOM 855 C C . VAL A 1 106 ? 32.274 -0.190 -24.594 1.00 69.81 106 VAL A C 1
ATOM 857 O O . VAL A 1 106 ? 31.782 -1.313 -24.534 1.00 69.81 106 VAL A O 1
ATOM 860 N N . SER A 1 107 ? 33.442 0.052 -25.191 1.00 69.88 107 SER A N 1
ATOM 861 C CA . SER A 1 107 ? 34.358 -0.982 -25.678 1.00 69.88 107 SER A CA 1
ATOM 862 C C . SER A 1 107 ? 35.694 -0.830 -24.964 1.00 69.88 107 SER A C 1
ATOM 864 O O . SER A 1 107 ? 36.296 0.239 -25.017 1.00 69.88 107 SER A O 1
ATOM 866 N N . ALA A 1 108 ? 36.148 -1.884 -24.293 1.00 77.12 108 ALA A N 1
ATOM 867 C CA . ALA A 1 108 ? 37.398 -1.883 -23.546 1.00 77.12 108 ALA A CA 1
ATOM 868 C C . ALA A 1 108 ? 38.016 -3.283 -23.504 1.00 77.12 108 ALA A C 1
ATOM 870 O O . ALA A 1 108 ? 37.302 -4.286 -23.577 1.00 77.12 108 ALA A O 1
ATOM 871 N N . ASP A 1 109 ? 39.333 -3.345 -23.316 1.00 80.50 109 ASP A N 1
ATOM 872 C CA . ASP A 1 109 ? 40.092 -4.602 -23.344 1.00 80.50 109 ASP A CA 1
ATOM 873 C C . ASP A 1 109 ? 39.924 -5.424 -22.055 1.00 80.50 109 ASP A C 1
ATOM 875 O O . ASP A 1 109 ? 40.247 -6.613 -22.006 1.00 80.50 109 ASP A O 1
ATOM 879 N N . ASN A 1 110 ? 39.414 -4.806 -20.983 1.00 84.62 110 ASN A N 1
ATOM 880 C CA . ASN A 1 110 ? 39.187 -5.462 -19.699 1.00 84.62 110 ASN A CA 1
ATOM 881 C C . ASN A 1 110 ? 37.960 -4.909 -18.951 1.00 84.62 110 ASN A C 1
ATOM 883 O O . ASN A 1 110 ? 37.467 -3.812 -19.210 1.00 84.62 110 ASN A O 1
ATOM 887 N N . ALA A 1 111 ? 37.490 -5.675 -17.962 1.00 76.50 111 ALA A N 1
ATOM 888 C CA . ALA A 1 111 ? 36.271 -5.367 -17.215 1.00 76.50 111 ALA A CA 1
ATOM 889 C C . ALA A 1 111 ? 36.358 -4.097 -16.346 1.00 76.50 111 ALA A C 1
ATOM 891 O O . ALA A 1 111 ? 35.333 -3.464 -16.114 1.00 76.50 111 ALA A O 1
ATOM 892 N N . ILE A 1 112 ? 37.548 -3.721 -15.860 1.00 81.44 112 ILE A N 1
ATOM 893 C CA . ILE A 1 112 ? 37.726 -2.521 -15.022 1.00 81.44 112 ILE A CA 1
ATOM 894 C C . ILE A 1 112 ? 37.588 -1.266 -15.884 1.00 81.44 112 ILE A C 1
ATOM 896 O O . ILE A 1 112 ? 36.900 -0.322 -15.505 1.00 81.44 112 ILE A O 1
ATOM 900 N N . GLU A 1 113 ? 38.208 -1.272 -17.059 1.00 83.44 113 GLU A N 1
ATOM 901 C CA . GLU A 1 113 ? 38.118 -0.176 -18.018 1.00 83.44 113 GLU A CA 1
ATOM 902 C C . GLU A 1 113 ? 36.704 -0.054 -18.600 1.00 83.44 113 GLU A C 1
ATOM 904 O O . GLU A 1 113 ? 36.149 1.044 -18.616 1.00 83.44 113 GLU A O 1
ATOM 909 N N . ALA A 1 114 ? 36.069 -1.181 -18.952 1.00 80.06 114 ALA A N 1
ATOM 910 C CA . ALA A 1 114 ? 34.661 -1.200 -19.353 1.00 80.06 114 ALA A CA 1
ATOM 911 C C . ALA A 1 114 ? 33.762 -0.596 -18.262 1.00 80.06 114 ALA A C 1
ATOM 913 O O . ALA A 1 114 ? 32.863 0.187 -18.558 1.00 80.06 114 ALA A O 1
ATOM 914 N N . TRP A 1 115 ? 34.033 -0.917 -16.991 1.00 79.06 115 TRP A N 1
ATOM 915 C CA . TRP A 1 115 ? 33.291 -0.384 -15.850 1.00 79.06 115 TRP A CA 1
ATOM 916 C C . TRP A 1 115 ? 33.495 1.123 -15.665 1.00 79.06 115 TRP A C 1
ATOM 918 O O . TRP A 1 115 ? 32.521 1.855 -15.489 1.00 79.06 115 TRP A O 1
ATOM 928 N N . ALA A 1 116 ? 34.737 1.606 -15.750 1.00 82.62 116 ALA A N 1
ATOM 929 C CA . ALA 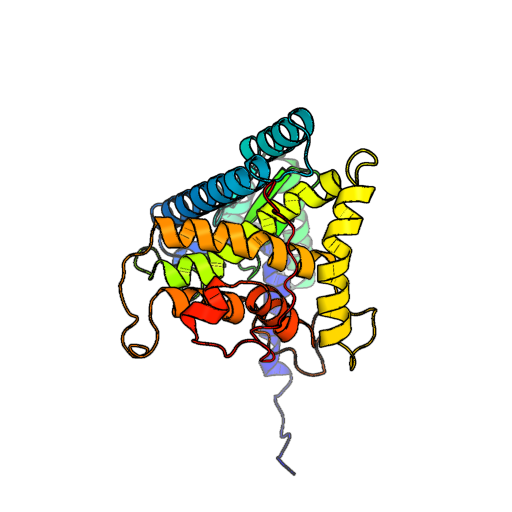A 1 116 ? 35.047 3.028 -15.624 1.00 82.62 116 ALA A CA 1
ATOM 930 C C . ALA A 1 116 ? 34.409 3.856 -16.755 1.00 82.62 116 ALA A C 1
ATOM 932 O O . ALA A 1 116 ? 33.818 4.907 -16.497 1.00 82.62 116 ALA A O 1
ATOM 933 N N . LEU A 1 117 ? 34.471 3.355 -17.992 1.00 84.25 117 LEU A N 1
ATOM 934 C CA . LEU A 1 117 ? 33.884 4.002 -19.163 1.00 84.25 117 LEU A CA 1
ATOM 935 C C . LEU A 1 117 ? 32.351 4.014 -19.096 1.00 84.25 117 LEU A C 1
ATOM 937 O O . LEU A 1 117 ? 31.734 5.050 -19.339 1.00 84.25 117 LEU A O 1
ATOM 941 N N . ALA A 1 118 ? 31.741 2.898 -18.690 1.00 80.25 118 ALA A N 1
ATOM 942 C CA . ALA A 1 118 ? 30.306 2.793 -18.450 1.00 80.25 118 ALA A CA 1
ATOM 943 C C . ALA A 1 118 ? 29.823 3.807 -17.401 1.00 80.25 118 ALA A C 1
ATOM 945 O O . ALA A 1 118 ? 28.917 4.598 -17.668 1.00 80.25 118 ALA A O 1
ATOM 946 N N . ALA A 1 119 ? 30.467 3.831 -16.229 1.00 80.00 119 ALA A N 1
ATOM 947 C CA . ALA A 1 119 ? 30.104 4.732 -15.138 1.00 80.00 119 ALA A CA 1
ATOM 948 C C . ALA A 1 119 ? 30.264 6.214 -15.526 1.00 80.00 119 ALA A C 1
ATOM 950 O O . ALA A 1 119 ? 29.411 7.039 -15.193 1.00 80.00 119 ALA A O 1
ATOM 951 N N . SER A 1 120 ? 31.336 6.548 -16.254 1.00 82.94 120 SER A N 1
ATOM 952 C CA . SER A 1 120 ? 31.572 7.897 -16.777 1.00 82.94 120 SER A CA 1
ATOM 953 C C . SER A 1 120 ? 30.489 8.316 -17.774 1.00 82.94 120 SER A C 1
ATOM 955 O O . SER A 1 120 ? 29.935 9.406 -17.654 1.00 82.94 120 SER A O 1
ATOM 957 N N . THR A 1 121 ? 30.149 7.448 -18.730 1.00 82.50 121 THR A N 1
ATOM 958 C CA . THR A 1 121 ? 29.137 7.726 -19.761 1.00 82.50 121 THR A CA 1
ATOM 959 C C . THR A 1 121 ? 27.756 7.959 -19.155 1.00 82.50 121 THR A C 1
ATOM 961 O O . THR A 1 121 ? 27.125 8.967 -19.475 1.00 82.50 121 THR A O 1
ATOM 964 N N . VAL A 1 122 ? 27.306 7.097 -18.230 1.00 78.44 122 VAL A N 1
ATOM 965 C CA . VAL A 1 122 ? 26.012 7.276 -17.542 1.00 78.44 122 VAL A CA 1
ATOM 966 C C . VAL A 1 122 ? 25.971 8.613 -16.806 1.00 78.44 122 VAL A C 1
ATOM 968 O O . VAL A 1 122 ? 25.037 9.389 -16.999 1.00 78.44 122 VAL A O 1
ATOM 971 N N . ARG A 1 123 ? 27.005 8.927 -16.015 1.00 79.12 123 ARG A N 1
ATOM 972 C CA . ARG A 1 123 ? 27.050 10.164 -15.225 1.00 79.12 123 ARG A CA 1
ATOM 973 C C . ARG A 1 123 ? 27.062 11.417 -16.102 1.00 79.12 123 ARG A C 1
ATOM 975 O O . ARG A 1 123 ? 26.325 12.357 -15.822 1.00 79.12 123 ARG A O 1
ATOM 982 N N . THR A 1 124 ? 27.879 11.444 -17.154 1.00 81.94 124 THR A N 1
ATOM 983 C CA . THR A 1 124 ? 27.933 12.583 -18.086 1.00 81.94 124 THR A CA 1
ATOM 984 C C . THR A 1 124 ? 26.601 12.778 -18.801 1.00 81.94 124 THR A C 1
ATOM 986 O O . THR A 1 124 ? 26.156 13.909 -18.977 1.00 81.94 124 THR A O 1
ATOM 989 N N . CYS A 1 125 ? 25.943 11.684 -19.171 1.00 79.19 125 CYS A N 1
ATOM 990 C CA . CYS A 1 125 ? 24.650 11.727 -19.832 1.00 79.19 125 CYS A CA 1
ATOM 991 C C . CYS A 1 125 ? 23.543 12.263 -18.902 1.00 79.19 125 CYS A C 1
ATOM 993 O O . CYS A 1 125 ? 22.800 13.161 -19.289 1.00 79.19 125 CYS A O 1
ATOM 995 N N . GLN A 1 126 ? 23.509 11.825 -17.638 1.00 74.88 126 GLN A N 1
ATOM 996 C CA . GLN A 1 126 ? 22.578 12.351 -16.627 1.00 74.88 126 GLN A CA 1
ATOM 997 C C . GLN A 1 126 ? 22.758 13.857 -16.370 1.00 74.88 126 GLN A C 1
ATOM 999 O O . GLN A 1 126 ? 21.774 14.573 -16.205 1.00 74.88 126 GLN A O 1
ATOM 1004 N N . LEU A 1 127 ? 23.996 14.368 -16.388 1.00 77.88 127 LEU A N 1
ATOM 1005 C CA . LEU A 1 127 ? 24.260 15.808 -16.249 1.00 77.88 127 LEU A CA 1
ATOM 1006 C C . LEU A 1 127 ? 23.672 16.642 -17.403 1.00 77.88 127 LEU A C 1
ATOM 1008 O O . LEU A 1 127 ? 23.380 17.821 -17.210 1.00 77.88 127 LEU A O 1
ATOM 1012 N N . GLY A 1 128 ? 23.511 16.047 -18.589 1.00 72.94 128 GLY A N 1
ATOM 1013 C CA . GLY A 1 128 ? 22.925 16.696 -19.764 1.00 72.94 128 GLY A CA 1
ATOM 1014 C C . GLY A 1 128 ? 21.393 16.702 -19.789 1.00 72.94 128 GLY A C 1
ATOM 1015 O O . GLY A 1 128 ? 20.811 17.461 -20.561 1.00 72.94 128 GLY A O 1
ATOM 1016 N N . GLU A 1 129 ? 20.736 15.902 -18.942 1.00 70.06 129 GLU A N 1
ATOM 1017 C CA . GLU A 1 129 ? 19.281 15.702 -18.947 1.00 70.06 129 GLU A CA 1
ATOM 1018 C C . GLU A 1 129 ? 18.650 15.891 -17.545 1.00 70.06 129 GLU A C 1
ATOM 1020 O O . GLU A 1 129 ? 18.074 14.960 -16.980 1.00 70.06 129 GLU A O 1
ATOM 1025 N N . PRO A 1 130 ? 18.685 17.110 -16.968 1.00 60.03 130 PRO A N 1
ATOM 1026 C CA . PRO A 1 130 ? 18.264 17.369 -15.582 1.00 60.03 130 PRO A CA 1
ATOM 1027 C C . PRO A 1 130 ? 16.759 17.185 -15.305 1.00 60.03 130 PRO A C 1
ATOM 1029 O O . PRO A 1 130 ? 16.341 17.261 -14.154 1.00 60.03 130 PRO A O 1
ATOM 1032 N N . ASN A 1 131 ? 15.936 16.962 -16.336 1.00 59.72 131 ASN A N 1
ATOM 1033 C CA . ASN A 1 131 ? 14.473 16.897 -16.226 1.00 59.72 131 ASN A CA 1
ATOM 1034 C C . ASN A 1 131 ? 13.901 15.468 -16.250 1.00 59.72 131 ASN A C 1
ATOM 1036 O O . ASN A 1 131 ? 12.679 15.310 -16.331 1.00 59.72 131 ASN A O 1
ATOM 1040 N N . MET A 1 132 ? 14.728 14.419 -16.201 1.00 65.25 132 MET A N 1
ATOM 1041 C CA . MET A 1 132 ? 14.197 13.062 -16.060 1.00 65.25 132 MET A CA 1
ATOM 1042 C C . MET A 1 132 ? 13.701 12.828 -14.636 1.00 65.25 132 MET A C 1
ATOM 1044 O O . MET A 1 132 ? 14.474 12.792 -13.684 1.00 65.25 132 MET A O 1
ATOM 1048 N N . GLN A 1 133 ? 12.389 12.640 -14.502 1.00 69.25 133 GLN A N 1
ATOM 1049 C CA . GLN A 1 133 ? 11.789 12.142 -13.271 1.00 69.25 133 GLN A CA 1
ATOM 1050 C C . GLN A 1 133 ? 12.193 10.678 -13.086 1.00 69.25 133 GLN A C 1
ATOM 1052 O O . GLN A 1 133 ? 11.640 9.779 -13.730 1.00 69.25 133 GLN A O 1
ATOM 1057 N N . GLU A 1 134 ? 13.188 10.446 -12.236 1.00 73.06 134 GLU A N 1
ATOM 1058 C CA . GLU A 1 134 ? 13.623 9.097 -11.904 1.00 73.06 134 GLU A CA 1
ATOM 1059 C C . GLU A 1 134 ? 12.670 8.455 -10.889 1.00 73.06 134 GLU A C 1
ATOM 1061 O O . GLU A 1 134 ? 12.231 9.109 -9.940 1.00 73.06 134 GLU A O 1
ATOM 1066 N N . PRO A 1 135 ? 12.315 7.171 -11.072 1.00 79.81 135 PRO A N 1
ATOM 1067 C CA . PRO A 1 135 ? 11.587 6.441 -10.051 1.00 79.81 135 PRO A CA 1
ATOM 1068 C C . PRO A 1 135 ? 12.449 6.306 -8.792 1.00 79.81 135 PRO A C 1
ATOM 1070 O O . PRO A 1 135 ? 13.656 6.093 -8.867 1.00 79.81 135 PRO A O 1
ATOM 1073 N N . LEU A 1 136 ? 11.801 6.346 -7.629 1.00 82.88 136 LEU A N 1
ATOM 1074 C CA . LEU A 1 136 ? 12.459 6.236 -6.319 1.00 82.88 136 LEU A CA 1
ATOM 1075 C C . LEU A 1 136 ? 13.176 4.892 -6.113 1.00 82.88 136 LEU A C 1
ATOM 1077 O O . LEU A 1 136 ? 14.009 4.750 -5.223 1.00 82.88 136 LEU A O 1
ATOM 1081 N N . VAL A 1 137 ? 12.814 3.886 -6.908 1.00 82.38 137 VAL A N 1
ATOM 1082 C CA . VAL A 1 137 ? 13.387 2.541 -6.891 1.00 82.38 137 VAL A CA 1
ATOM 1083 C C . VAL A 1 137 ? 13.522 2.001 -8.304 1.00 82.38 137 VAL A C 1
ATOM 1085 O O . VAL A 1 137 ? 12.791 2.387 -9.218 1.00 82.38 137 VAL A O 1
ATOM 1088 N N . HIS A 1 138 ? 14.434 1.044 -8.463 1.00 78.69 138 HIS A N 1
ATOM 1089 C CA . HIS A 1 138 ? 14.642 0.359 -9.730 1.00 78.69 138 HIS A CA 1
ATOM 1090 C C . HIS A 1 138 ? 13.353 -0.354 -10.203 1.00 78.69 138 HIS A C 1
ATOM 1092 O O . HIS A 1 138 ? 12.650 -0.939 -9.374 1.00 78.69 138 HIS A O 1
ATOM 1098 N N . PRO A 1 139 ? 13.031 -0.384 -11.513 1.00 79.19 139 PRO A N 1
ATOM 1099 C CA . PRO A 1 139 ? 11.783 -0.982 -12.006 1.00 79.19 139 PRO A CA 1
ATOM 1100 C C . PRO A 1 139 ? 11.616 -2.484 -11.747 1.00 79.19 139 PRO A C 1
ATOM 1102 O O . PRO A 1 139 ? 10.492 -2.982 -11.825 1.00 79.19 139 PRO A O 1
ATOM 1105 N N . VAL A 1 140 ? 12.700 -3.198 -11.426 1.00 78.88 140 VAL A N 1
ATOM 1106 C CA . VAL A 1 140 ? 12.656 -4.618 -11.027 1.00 78.88 140 VAL A CA 1
ATOM 1107 C C . VAL A 1 140 ? 12.520 -4.823 -9.512 1.00 78.88 140 VAL A C 1
ATOM 1109 O O . VAL A 1 140 ? 12.474 -5.961 -9.050 1.00 78.88 140 VAL A O 1
ATOM 1112 N N . SER A 1 141 ? 12.469 -3.738 -8.731 1.00 81.88 141 SER A N 1
ATOM 1113 C CA . SER A 1 141 ? 12.249 -3.800 -7.286 1.00 81.88 141 SER A CA 1
ATOM 1114 C C . SER A 1 141 ? 10.908 -4.460 -6.970 1.00 81.88 141 SER A C 1
ATOM 1116 O O . SER A 1 141 ? 9.915 -4.277 -7.672 1.00 81.88 141 SER A O 1
ATOM 1118 N N . THR A 1 142 ? 10.867 -5.212 -5.877 1.00 82.88 142 THR A N 1
ATOM 1119 C CA . THR A 1 142 ? 9.674 -5.928 -5.410 1.00 82.88 142 THR A CA 1
ATOM 1120 C C . THR A 1 142 ? 8.890 -5.143 -4.358 1.00 82.88 142 THR A C 1
ATOM 1122 O O . THR A 1 142 ? 8.054 -5.711 -3.661 1.00 82.88 142 THR A O 1
ATOM 1125 N N . GLN A 1 143 ? 9.147 -3.839 -4.221 1.00 84.81 143 GLN A N 1
ATOM 1126 C CA . GLN A 1 143 ? 8.501 -2.987 -3.222 1.00 84.81 143 GLN A CA 1
ATOM 1127 C C . GLN A 1 143 ? 8.054 -1.654 -3.818 1.00 84.81 143 GLN A C 1
ATOM 1129 O O . GLN A 1 143 ? 8.764 -1.042 -4.614 1.00 84.81 143 GLN A O 1
ATOM 1134 N N . VAL A 1 144 ? 6.882 -1.182 -3.390 1.00 91.94 144 VAL A N 1
ATOM 1135 C CA . VAL A 1 144 ? 6.436 0.190 -3.658 1.00 91.94 144 VAL A CA 1
ATOM 1136 C C . VAL A 1 144 ? 7.261 1.139 -2.795 1.00 91.94 144 VAL A C 1
ATOM 1138 O O . VAL A 1 144 ? 7.350 0.952 -1.581 1.00 91.94 144 VAL A O 1
ATOM 1141 N N . ALA A 1 145 ? 7.835 2.166 -3.413 1.00 90.56 145 ALA A N 1
ATOM 1142 C CA . ALA A 1 145 ? 8.609 3.187 -2.719 1.00 90.56 145 ALA A CA 1
ATOM 1143 C C . ALA A 1 145 ? 7.862 4.515 -2.677 1.00 90.56 145 ALA A C 1
ATOM 1145 O O . ALA A 1 145 ? 7.007 4.787 -3.522 1.00 90.56 145 ALA A O 1
ATOM 1146 N N . PHE A 1 146 ? 8.202 5.350 -1.704 1.00 93.31 146 PHE A N 1
ATOM 1147 C CA . PHE A 1 146 ? 7.648 6.689 -1.562 1.00 93.31 146 PHE A CA 1
ATOM 1148 C C . PHE A 1 146 ? 8.678 7.632 -0.933 1.00 93.31 146 PHE A C 1
ATOM 1150 O O . PHE A 1 146 ? 9.582 7.186 -0.227 1.00 93.31 146 PHE A O 1
ATOM 1157 N N . SER A 1 147 ? 8.517 8.926 -1.190 1.00 92.62 147 SER A N 1
ATOM 1158 C CA . SER A 1 147 ? 9.259 10.012 -0.561 1.00 92.62 147 SER A CA 1
ATOM 1159 C C . SER A 1 147 ? 8.262 10.955 0.098 1.00 92.62 147 SER A C 1
ATOM 1161 O O . SER A 1 147 ? 7.422 11.566 -0.565 1.00 92.62 147 SER A O 1
ATOM 1163 N N . SER A 1 148 ? 8.336 11.049 1.424 1.00 92.69 148 SER A N 1
ATOM 1164 C CA . SER A 1 148 ? 7.485 11.954 2.200 1.00 92.69 148 SER A CA 1
ATOM 1165 C C . SER A 1 148 ? 7.831 13.418 1.958 1.00 92.69 148 SER A C 1
ATOM 1167 O O . SER A 1 148 ? 6.944 14.254 2.048 1.00 92.69 148 SER A O 1
ATOM 1169 N N . ASP A 1 149 ? 9.094 13.725 1.657 1.00 90.81 149 ASP A N 1
ATOM 1170 C CA . ASP A 1 149 ? 9.555 15.091 1.388 1.00 90.81 149 ASP A CA 1
ATOM 1171 C C . ASP A 1 149 ? 9.121 15.569 -0.002 1.00 90.81 149 ASP A C 1
ATOM 1173 O O . ASP A 1 149 ? 8.655 16.695 -0.166 1.00 90.81 149 ASP A O 1
ATOM 1177 N N . GLU A 1 150 ? 9.238 14.698 -1.008 1.00 90.06 150 GLU A N 1
ATOM 1178 C CA . GLU A 1 150 ? 8.894 15.022 -2.400 1.00 90.06 150 GLU A CA 1
ATOM 1179 C C . GLU A 1 150 ? 7.415 14.778 -2.730 1.00 90.06 150 GLU A C 1
ATOM 1181 O O . GLU A 1 150 ? 6.974 15.064 -3.842 1.00 90.06 150 GLU A O 1
ATOM 1186 N N . HIS A 1 151 ? 6.649 14.219 -1.788 1.00 92.88 151 HIS A N 1
ATOM 1187 C CA . HIS A 1 151 ? 5.270 13.764 -1.988 1.00 92.88 151 HIS A CA 1
ATOM 1188 C C . HIS A 1 151 ? 5.112 12.873 -3.232 1.00 92.88 151 HIS A C 1
ATOM 1190 O O . HIS A 1 151 ? 4.157 13.001 -4.002 1.00 92.88 151 HIS A O 1
ATOM 1196 N N . SER A 1 152 ? 6.061 11.963 -3.438 1.00 94.00 152 SER A N 1
ATOM 1197 C CA . SER A 1 152 ? 6.117 11.100 -4.613 1.00 94.00 152 SER A CA 1
ATOM 1198 C C . SER A 1 152 ? 6.056 9.624 -4.224 1.00 94.00 152 SER A C 1
ATOM 1200 O O . SER A 1 152 ? 6.522 9.224 -3.158 1.00 94.00 152 SER A O 1
ATOM 1202 N N . LEU A 1 153 ? 5.467 8.788 -5.079 1.00 94.56 153 LEU A N 1
ATOM 1203 C CA . LEU A 1 153 ? 5.506 7.331 -4.955 1.00 94.56 153 LEU A CA 1
ATOM 1204 C C . LEU A 1 153 ? 5.868 6.677 -6.284 1.00 94.56 153 LEU A C 1
ATOM 1206 O O . LEU A 1 153 ? 5.554 7.182 -7.363 1.00 94.56 153 LEU A O 1
ATOM 1210 N N . SER A 1 154 ? 6.521 5.524 -6.202 1.00 92.88 154 SER A N 1
ATOM 1211 C CA . SER A 1 154 ? 6.917 4.714 -7.350 1.00 92.88 154 SER A CA 1
ATOM 1212 C C . SER A 1 154 ? 6.438 3.277 -7.172 1.00 92.88 154 SER A C 1
ATOM 1214 O O . SER A 1 154 ? 6.769 2.622 -6.184 1.00 92.88 154 SER A O 1
ATOM 1216 N N . VAL A 1 155 ? 5.671 2.782 -8.142 1.00 93.88 155 VAL A N 1
ATOM 1217 C CA . VAL A 1 155 ? 5.272 1.374 -8.251 1.00 93.88 155 VAL A CA 1
ATOM 1218 C C . VAL A 1 155 ? 6.158 0.724 -9.313 1.00 93.88 155 VAL A C 1
ATOM 1220 O O . VAL A 1 155 ? 5.977 1.036 -10.488 1.00 93.88 155 VAL A O 1
ATOM 1223 N N . PRO A 1 156 ? 7.097 -0.165 -8.953 1.00 89.56 156 PRO A N 1
ATOM 1224 C CA . PRO A 1 156 ? 7.953 -0.839 -9.925 1.00 89.56 156 PRO A CA 1
ATOM 1225 C C . PRO A 1 156 ? 7.173 -1.674 -10.940 1.00 89.56 156 PRO A C 1
ATOM 1227 O O . PRO A 1 156 ? 6.114 -2.232 -10.644 1.00 89.56 156 PRO A O 1
ATOM 1230 N N . ALA A 1 157 ? 7.745 -1.839 -12.129 1.00 86.94 157 ALA A N 1
ATOM 1231 C CA . ALA A 1 157 ? 7.177 -2.673 -13.180 1.00 86.94 157 ALA A CA 1
ATOM 1232 C C . ALA A 1 157 ? 7.100 -4.162 -12.793 1.00 86.94 157 ALA A C 1
ATOM 1234 O O . ALA A 1 157 ? 6.151 -4.835 -13.189 1.00 86.94 157 ALA A O 1
ATOM 1235 N N . ALA A 1 158 ? 8.024 -4.655 -11.962 1.00 85.88 158 ALA A N 1
ATOM 1236 C CA . ALA A 1 158 ? 7.987 -6.023 -11.434 1.00 85.88 158 ALA A CA 1
ATOM 1237 C C . ALA A 1 158 ? 6.774 -6.320 -10.532 1.00 85.88 158 ALA A C 1
ATOM 1239 O O . ALA A 1 158 ? 6.449 -7.485 -10.315 1.00 85.88 158 ALA A O 1
ATOM 1240 N N . LEU A 1 159 ? 6.072 -5.297 -10.028 1.00 91.25 159 LEU A N 1
ATOM 1241 C CA . LEU A 1 159 ? 4.813 -5.475 -9.296 1.00 91.25 159 LEU A CA 1
ATOM 1242 C C . LEU A 1 159 ? 3.576 -5.450 -10.204 1.00 91.25 159 LEU A C 1
ATOM 1244 O O . LEU A 1 159 ? 2.476 -5.745 -9.744 1.00 91.25 159 LEU A O 1
ATOM 1248 N N . LEU A 1 160 ? 3.732 -5.128 -11.492 1.00 91.62 160 LEU A N 1
ATOM 1249 C CA . LEU A 1 160 ? 2.654 -5.097 -12.487 1.00 91.62 160 LEU A CA 1
ATOM 1250 C C . LEU A 1 160 ? 2.475 -6.453 -13.191 1.00 91.62 160 LEU A C 1
ATOM 1252 O O . LEU A 1 160 ? 2.199 -6.520 -14.389 1.00 91.62 160 LEU A O 1
ATOM 1256 N N . MET A 1 161 ? 2.657 -7.534 -12.437 1.00 87.69 161 MET A N 1
ATOM 1257 C CA . MET A 1 161 ? 2.505 -8.911 -12.893 1.00 87.69 161 MET A CA 1
ATOM 1258 C C . MET A 1 161 ? 1.976 -9.807 -11.768 1.00 87.69 161 MET A C 1
ATOM 1260 O O . MET A 1 161 ? 2.088 -9.496 -10.577 1.00 87.69 161 MET A O 1
ATOM 1264 N N . THR A 1 162 ? 1.386 -10.941 -12.144 1.00 85.88 162 THR A N 1
ATOM 1265 C CA . THR A 1 162 ? 0.913 -11.961 -11.203 1.00 85.88 162 THR A CA 1
ATOM 1266 C C . THR A 1 162 ? 2.084 -12.475 -10.352 1.00 85.88 162 THR A C 1
ATOM 1268 O O . THR A 1 162 ? 3.157 -12.729 -10.901 1.00 85.88 162 THR A O 1
ATOM 1271 N N . PRO A 1 163 ? 1.905 -12.667 -9.031 1.00 86.94 163 PRO A N 1
ATOM 1272 C CA . PRO A 1 163 ? 0.646 -12.614 -8.272 1.00 86.94 163 PRO A CA 1
ATOM 1273 C C . PRO A 1 163 ? 0.289 -11.249 -7.658 1.00 86.94 163 PRO A C 1
ATOM 1275 O O . PRO A 1 163 ? -0.706 -11.167 -6.947 1.00 86.94 163 PRO A O 1
ATOM 1278 N N . PHE A 1 164 ? 1.062 -10.189 -7.901 1.00 91.38 164 PHE A N 1
ATOM 1279 C CA . PHE A 1 164 ? 0.832 -8.884 -7.266 1.00 91.38 164 PHE A CA 1
ATOM 1280 C C . PHE A 1 164 ? -0.266 -8.071 -7.951 1.00 91.38 164 PHE A C 1
ATOM 1282 O O . PHE A 1 164 ? -1.084 -7.445 -7.274 1.00 91.38 164 PHE A O 1
ATOM 1289 N N . PHE A 1 165 ? -0.282 -8.081 -9.285 1.00 94.00 165 PHE A N 1
ATOM 1290 C CA . PHE A 1 165 ? -1.273 -7.371 -10.084 1.00 94.00 165 PHE A CA 1
ATOM 1291 C C . PHE A 1 165 ? -1.439 -7.991 -11.474 1.00 94.00 165 PHE A C 1
ATOM 1293 O O . PHE A 1 165 ? -0.463 -8.324 -12.141 1.00 94.00 165 PHE A O 1
ATOM 1300 N N . GLY A 1 166 ? -2.672 -8.085 -11.959 1.00 91.69 166 GLY A N 1
ATOM 1301 C CA . GLY A 1 166 ? -2.962 -8.427 -13.351 1.00 91.69 166 GLY A CA 1
ATOM 1302 C C . GLY A 1 166 ? -4.219 -7.723 -13.843 1.00 91.69 166 GLY A C 1
ATOM 1303 O O . GLY A 1 166 ? -5.167 -7.565 -13.080 1.00 91.69 166 GLY A O 1
ATOM 1304 N N . CYS A 1 167 ? -4.252 -7.335 -15.121 1.00 89.88 167 CYS A N 1
ATOM 1305 C CA . CYS A 1 167 ? -5.421 -6.648 -15.695 1.00 89.88 167 CYS A CA 1
ATOM 1306 C C . CYS A 1 167 ? -6.687 -7.517 -15.662 1.00 89.88 167 CYS A C 1
ATOM 1308 O O . CYS A 1 167 ? -7.795 -7.031 -15.472 1.00 89.88 167 CYS A O 1
ATOM 1310 N N . ASP A 1 168 ? -6.500 -8.824 -15.840 1.00 88.44 168 ASP A N 1
ATOM 1311 C CA . ASP A 1 168 ? -7.560 -9.832 -15.768 1.00 88.44 168 ASP A CA 1
ATOM 1312 C C . ASP A 1 168 ? -7.485 -10.612 -14.435 1.00 88.44 168 ASP A C 1
ATOM 1314 O O . ASP A 1 168 ? -8.021 -11.709 -14.302 1.00 88.44 168 ASP A O 1
ATOM 1318 N N . GLY A 1 169 ? -6.760 -10.062 -13.452 1.00 89.25 169 GLY A N 1
ATOM 1319 C CA . GLY A 1 169 ? -6.634 -10.615 -12.108 1.00 89.25 169 GLY A CA 1
ATOM 1320 C C . GLY A 1 169 ? -7.857 -10.300 -11.250 1.00 89.25 169 GLY A C 1
ATOM 1321 O O . GLY A 1 169 ? -8.508 -9.270 -11.422 1.00 89.25 169 GLY A O 1
ATOM 1322 N N . LEU A 1 170 ? -8.147 -11.179 -10.289 1.00 93.38 170 LEU A N 1
ATOM 1323 C CA . LEU A 1 170 ? -9.249 -10.972 -9.352 1.00 93.38 170 LEU A CA 1
ATOM 1324 C C . LEU A 1 170 ? -9.027 -9.692 -8.529 1.00 93.38 170 LEU A C 1
ATOM 1326 O O . LEU A 1 170 ? -7.942 -9.539 -7.952 1.00 93.38 170 LEU A O 1
ATOM 1330 N N . PRO A 1 171 ? -10.036 -8.809 -8.396 1.00 95.38 171 PRO A N 1
ATOM 1331 C CA . PRO A 1 171 ? -9.953 -7.621 -7.552 1.00 95.38 171 PRO A CA 1
ATOM 1332 C C . PRO A 1 171 ? -9.464 -7.918 -6.134 1.00 95.38 171 PRO A C 1
ATOM 1334 O O . PRO A 1 171 ? -8.593 -7.203 -5.644 1.00 95.38 171 PRO A O 1
ATOM 1337 N N . GLY A 1 172 ? -9.938 -9.002 -5.507 1.00 95.75 172 GLY A N 1
ATOM 1338 C CA . GLY A 1 172 ? -9.442 -9.432 -4.195 1.00 95.75 172 GLY A CA 1
ATOM 1339 C C . GLY A 1 172 ? -7.914 -9.558 -4.156 1.00 95.75 172 GLY A C 1
ATOM 1340 O O . GLY A 1 172 ? -7.267 -8.973 -3.295 1.00 95.75 172 GLY A O 1
ATOM 1341 N N . ILE A 1 173 ? -7.312 -10.220 -5.148 1.00 95.94 173 ILE A N 1
ATOM 1342 C CA . ILE A 1 173 ? -5.853 -10.402 -5.222 1.00 95.94 173 ILE A CA 1
ATOM 1343 C C . ILE A 1 173 ? -5.145 -9.079 -5.534 1.00 95.94 173 ILE A C 1
ATOM 1345 O O . ILE A 1 173 ? -4.212 -8.712 -4.823 1.00 95.94 173 ILE A O 1
ATOM 1349 N N . ASN A 1 174 ? -5.601 -8.342 -6.552 1.00 96.62 174 ASN A N 1
ATOM 1350 C CA . ASN A 1 174 ? -4.972 -7.087 -6.978 1.00 96.62 174 ASN A CA 1
ATOM 1351 C C . ASN A 1 174 ? -4.951 -6.041 -5.853 1.00 96.62 174 ASN A C 1
ATOM 1353 O O . ASN A 1 174 ? -3.914 -5.431 -5.584 1.00 96.62 174 ASN A O 1
ATOM 1357 N N . TYR A 1 175 ? -6.088 -5.838 -5.182 1.00 97.94 175 TYR A N 1
ATOM 1358 C CA . TYR A 1 175 ? -6.183 -4.888 -4.078 1.00 97.94 175 TYR A CA 1
ATOM 1359 C C . TYR A 1 175 ? -5.513 -5.414 -2.808 1.00 97.94 175 TYR A C 1
ATOM 1361 O O . TYR A 1 175 ? -4.923 -4.626 -2.074 1.00 97.94 175 TYR A O 1
ATOM 1369 N N . GLY A 1 176 ? -5.577 -6.722 -2.550 1.00 97.19 176 GLY A N 1
ATOM 1370 C CA . GLY A 1 176 ? -4.935 -7.341 -1.396 1.00 97.19 176 GLY A CA 1
ATOM 1371 C C . GLY A 1 176 ? -3.415 -7.234 -1.465 1.00 97.19 176 GLY A C 1
ATOM 1372 O O . GLY A 1 176 ? -2.804 -6.782 -0.503 1.00 97.19 176 GLY A O 1
ATOM 1373 N N . ALA A 1 177 ? -2.816 -7.563 -2.611 1.00 96.50 177 ALA A N 1
ATOM 1374 C CA . ALA A 1 177 ? -1.377 -7.481 -2.835 1.00 96.50 177 ALA A CA 1
ATOM 1375 C C . ALA A 1 177 ? -0.927 -6.047 -3.177 1.00 96.50 177 ALA A C 1
ATOM 1377 O O . ALA A 1 177 ? -0.629 -5.265 -2.270 1.00 96.50 177 ALA A O 1
ATOM 1378 N N . LEU A 1 178 ? -0.882 -5.677 -4.466 1.00 97.38 178 LEU A N 1
ATOM 1379 C CA . LEU A 1 178 ? -0.366 -4.368 -4.885 1.00 97.38 178 LEU A CA 1
ATOM 1380 C C . LEU A 1 178 ? -1.166 -3.207 -4.275 1.00 97.38 178 LEU A C 1
ATOM 1382 O O . LEU A 1 178 ? -0.576 -2.210 -3.861 1.00 97.38 178 LEU A O 1
ATOM 1386 N N . GLY A 1 179 ? -2.492 -3.323 -4.180 1.00 98.00 179 GLY A N 1
ATOM 1387 C CA . GLY A 1 179 ? -3.326 -2.259 -3.621 1.00 98.00 179 GLY A CA 1
ATOM 1388 C C . GLY A 1 179 ? -2.988 -1.920 -2.166 1.00 98.00 179 GLY A C 1
ATOM 1389 O O . GLY A 1 179 ? -2.857 -0.745 -1.826 1.00 98.00 179 GLY A O 1
ATOM 1390 N N . SER A 1 180 ? -2.760 -2.917 -1.313 1.00 98.12 180 SER A N 1
ATOM 1391 C CA . SER A 1 180 ? -2.347 -2.680 0.073 1.00 98.12 180 SER A CA 1
ATOM 1392 C C . SER A 1 180 ? -0.956 -2.057 0.166 1.00 98.12 180 SER A C 1
ATOM 1394 O O . SER A 1 180 ? -0.751 -1.169 0.993 1.00 98.12 180 SER A O 1
ATOM 1396 N N . ALA A 1 181 ? -0.019 -2.450 -0.705 1.00 96.75 181 ALA A N 1
ATOM 1397 C CA . ALA A 1 181 ? 1.310 -1.836 -0.769 1.00 96.75 181 ALA A CA 1
ATOM 1398 C C . ALA A 1 181 ? 1.239 -0.356 -1.193 1.00 96.75 181 ALA A C 1
ATOM 1400 O O . ALA A 1 181 ? 1.842 0.504 -0.552 1.00 96.75 181 ALA A O 1
ATOM 1401 N N . VAL A 1 182 ? 0.433 -0.038 -2.213 1.00 98.31 182 VAL A N 1
ATOM 1402 C CA . VAL A 1 182 ? 0.160 1.346 -2.642 1.00 98.31 182 VAL A CA 1
ATOM 1403 C C . VAL A 1 182 ? -0.519 2.145 -1.528 1.00 98.31 182 VAL A C 1
ATOM 1405 O O . VAL A 1 182 ? -0.156 3.289 -1.269 1.00 98.31 182 VAL A O 1
ATOM 1408 N N . SER A 1 183 ? -1.470 1.543 -0.814 1.00 98.38 183 SER A N 1
ATOM 1409 C CA . SER A 1 183 ? -2.134 2.209 0.307 1.00 98.38 183 SER A CA 1
ATOM 1410 C C . SER A 1 183 ? -1.190 2.485 1.478 1.00 98.38 183 SER A C 1
ATOM 1412 O O . SER A 1 183 ? -1.260 3.555 2.080 1.00 98.38 183 SER A O 1
ATOM 1414 N N . SER A 1 184 ? -0.290 1.548 1.790 1.00 96.44 184 SER A N 1
ATOM 1415 C CA . SER A 1 184 ? 0.775 1.736 2.783 1.00 96.44 184 SER A CA 1
ATOM 1416 C C . SER A 1 184 ? 1.707 2.885 2.370 1.00 96.44 184 SER A C 1
ATOM 1418 O O . SER A 1 184 ? 2.039 3.734 3.197 1.00 96.44 184 SER A O 1
ATOM 1420 N N . ALA A 1 185 ? 2.041 2.997 1.078 1.00 96.56 185 ALA A N 1
ATOM 1421 C CA . ALA A 1 185 ? 2.836 4.101 0.535 1.00 96.56 185 ALA A CA 1
ATOM 1422 C C . ALA A 1 185 ? 2.132 5.466 0.643 1.00 96.56 185 ALA A C 1
ATOM 1424 O O . ALA A 1 185 ? 2.766 6.434 1.057 1.00 96.56 185 ALA A O 1
ATOM 1425 N N . PHE A 1 186 ? 0.822 5.556 0.376 1.00 98.31 186 PHE A N 1
ATOM 1426 C CA . PHE A 1 186 ? 0.064 6.800 0.589 1.00 98.31 186 PHE A CA 1
ATOM 1427 C C . PHE A 1 186 ? 0.077 7.262 2.046 1.00 98.31 186 PHE A C 1
ATOM 1429 O O . PHE A 1 186 ? 0.242 8.449 2.315 1.00 98.31 186 PHE A O 1
ATOM 1436 N N . VAL A 1 187 ? -0.068 6.335 2.999 1.00 97.19 187 VAL A N 1
ATOM 1437 C CA . VAL A 1 187 ? 0.096 6.665 4.424 1.00 97.19 187 VAL A CA 1
ATOM 1438 C C . VAL A 1 187 ? 1.537 7.097 4.715 1.00 97.19 187 VAL A C 1
ATOM 1440 O O . VAL A 1 187 ? 1.759 7.989 5.531 1.00 97.19 187 VAL A O 1
ATOM 1443 N N . GLY A 1 188 ? 2.508 6.506 4.017 1.00 94.94 188 GLY A N 1
ATOM 1444 C CA . GLY A 1 188 ? 3.914 6.895 4.057 1.00 94.94 188 GLY A CA 1
ATOM 1445 C C . GLY A 1 188 ? 4.139 8.356 3.706 1.00 94.94 188 GLY A C 1
ATOM 1446 O O . GLY A 1 188 ? 4.820 9.033 4.467 1.00 94.94 188 GLY A O 1
ATOM 1447 N N . LEU A 1 189 ? 3.482 8.873 2.663 1.00 96.31 189 LEU A N 1
ATOM 1448 C CA . LEU A 1 189 ? 3.563 10.294 2.302 1.00 96.31 189 LEU A CA 1
ATOM 1449 C C . LEU A 1 189 ? 3.205 11.213 3.482 1.00 96.31 189 LEU A C 1
ATOM 1451 O O . LEU A 1 189 ? 3.802 12.271 3.648 1.00 96.31 189 LEU A O 1
ATOM 1455 N N . LEU A 1 190 ? 2.274 10.792 4.343 1.00 96.00 190 LEU A N 1
ATOM 1456 C CA . LEU A 1 190 ? 1.813 11.560 5.505 1.00 96.00 190 LEU A CA 1
ATOM 1457 C C . LEU A 1 190 ? 2.726 11.435 6.738 1.00 96.00 190 LEU A C 1
ATOM 1459 O O . LEU A 1 190 ? 2.437 12.042 7.769 1.00 96.00 190 LEU A O 1
ATOM 1463 N N . GLN A 1 191 ? 3.827 10.682 6.666 1.00 92.00 191 GLN A N 1
ATOM 1464 C CA . GLN A 1 191 ? 4.730 10.451 7.799 1.00 92.00 191 GLN A CA 1
ATOM 1465 C C . GLN A 1 191 ? 5.237 11.748 8.422 1.00 92.00 191 GLN A C 1
ATOM 1467 O O . GLN A 1 191 ? 5.079 11.959 9.623 1.00 92.00 191 GLN A O 1
ATOM 1472 N N . LEU A 1 192 ? 5.814 12.628 7.602 1.00 92.38 192 LEU A N 1
ATOM 1473 C CA . LEU A 1 192 ? 6.347 13.905 8.074 1.00 92.38 192 LEU A CA 1
ATOM 1474 C C . LEU A 1 192 ? 5.231 14.829 8.559 1.00 92.38 192 LEU A C 1
ATOM 1476 O O . LEU A 1 192 ? 5.434 15.612 9.483 1.00 92.38 192 LEU A O 1
ATOM 1480 N N . TYR A 1 193 ? 4.030 14.708 7.984 1.00 94.00 193 TYR A N 1
ATOM 1481 C CA . TYR A 1 193 ? 2.869 15.447 8.461 1.00 94.00 193 TYR A CA 1
ATOM 1482 C C . TYR A 1 193 ? 2.529 15.062 9.905 1.00 94.00 193 TYR A C 1
ATOM 1484 O O . TYR A 1 193 ? 2.418 15.945 10.750 1.00 94.00 193 TYR A O 1
ATOM 1492 N N . PHE A 1 194 ? 2.461 13.765 10.223 1.00 93.38 194 PHE A N 1
ATOM 1493 C CA . PHE A 1 194 ? 2.184 13.273 11.581 1.00 93.38 194 PHE A CA 1
ATOM 1494 C C . PHE A 1 194 ? 3.323 13.501 12.591 1.00 93.38 194 PHE A C 1
ATOM 1496 O O . PHE A 1 194 ? 3.147 13.252 13.783 1.00 93.38 194 PHE A O 1
ATOM 1503 N N . GLN A 1 195 ? 4.480 13.991 12.144 1.00 91.69 195 GLN A N 1
ATOM 1504 C CA . GLN A 1 195 ? 5.584 14.416 13.010 1.00 91.69 195 GLN A CA 1
ATOM 1505 C C . GLN A 1 195 ? 5.551 15.918 13.333 1.00 91.69 195 GLN A C 1
ATOM 1507 O O . GLN A 1 195 ? 6.334 16.377 14.161 1.00 91.69 195 GLN A O 1
ATOM 1512 N N . LYS A 1 196 ? 4.645 16.696 12.723 1.00 93.62 196 LYS A N 1
ATOM 1513 C CA . LYS A 1 196 ? 4.489 18.124 13.035 1.00 93.62 196 LYS A CA 1
ATOM 1514 C C . LYS A 1 196 ? 3.876 18.314 14.419 1.00 93.62 196 LYS A C 1
ATOM 1516 O O . LYS A 1 196 ? 2.886 17.665 14.743 1.00 93.62 196 LYS A O 1
ATOM 1521 N N . GLU A 1 197 ? 4.402 19.274 15.176 1.00 92.56 197 GLU A N 1
ATOM 1522 C CA . GLU A 1 197 ? 3.988 19.595 16.554 1.00 92.56 197 GLU A CA 1
ATOM 1523 C C . GLU A 1 197 ? 2.459 19.706 16.719 1.00 92.56 197 GLU A C 1
ATOM 1525 O O . GLU A 1 197 ? 1.894 19.159 17.657 1.00 92.56 197 GLU A O 1
ATOM 1530 N N . GLU A 1 198 ? 1.763 20.306 15.746 1.00 92.19 198 GLU A N 1
ATOM 1531 C CA . GLU A 1 198 ? 0.301 20.494 15.770 1.00 92.19 198 GLU A CA 1
ATOM 1532 C C . GLU A 1 198 ? -0.548 19.206 15.743 1.00 92.19 198 GLU A C 1
ATOM 1534 O O . GLU A 1 198 ? -1.740 19.253 16.049 1.00 92.19 198 GLU A O 1
ATOM 1539 N N . VAL A 1 199 ? 0.020 18.075 15.318 1.00 94.00 199 VAL A N 1
ATOM 1540 C CA . VAL A 1 199 ? -0.682 16.781 15.192 1.00 94.00 199 VAL A CA 1
ATOM 1541 C C . VAL A 1 199 ? 0.048 15.637 15.893 1.00 94.00 199 VAL A C 1
ATOM 1543 O O . VAL A 1 199 ? -0.557 14.589 16.122 1.00 94.00 199 VAL A O 1
ATOM 1546 N N . HIS A 1 200 ? 1.322 15.825 16.239 1.00 92.75 200 HIS A N 1
ATOM 1547 C CA . HIS A 1 200 ? 2.214 14.768 16.699 1.00 92.75 200 HIS A CA 1
ATOM 1548 C C . HIS A 1 200 ? 1.718 14.066 17.962 1.00 92.75 200 HIS A C 1
ATOM 1550 O O . HIS A 1 200 ? 1.692 12.835 18.006 1.00 92.75 200 HIS A O 1
ATOM 1556 N N . ASP A 1 201 ? 1.281 14.829 18.963 1.00 92.19 201 ASP A N 1
ATOM 1557 C CA . ASP A 1 201 ? 0.839 14.268 20.240 1.00 92.19 201 ASP A CA 1
ATOM 1558 C C . ASP A 1 201 ? -0.392 13.378 20.069 1.00 92.19 201 ASP A C 1
ATOM 1560 O O . ASP A 1 201 ? -0.452 12.269 20.603 1.00 92.19 201 ASP A O 1
ATOM 1564 N N . GLU A 1 202 ? -1.379 13.839 19.298 1.00 91.62 202 GLU A N 1
ATOM 1565 C CA . GLU A 1 202 ? -2.609 13.080 19.077 1.00 91.62 202 GLU A CA 1
ATOM 1566 C C . GLU A 1 202 ? -2.366 11.866 18.176 1.00 91.62 202 GLU A C 1
ATOM 1568 O O . GLU A 1 202 ? -2.828 10.768 18.489 1.00 91.62 202 GLU A O 1
ATOM 1573 N N . ALA A 1 203 ? -1.565 12.019 17.115 1.00 91.94 203 ALA A N 1
ATOM 1574 C CA . ALA A 1 203 ? -1.151 10.898 16.277 1.00 91.94 203 ALA A CA 1
ATOM 1575 C C . ALA A 1 203 ? -0.416 9.834 17.109 1.00 91.94 203 ALA A C 1
ATOM 1577 O O . ALA A 1 203 ? -0.750 8.651 17.037 1.00 91.94 203 ALA A O 1
ATOM 1578 N N . THR A 1 204 ? 0.525 10.242 17.964 1.00 90.12 204 THR A N 1
ATOM 1579 C CA . THR A 1 204 ? 1.289 9.334 18.830 1.00 90.12 204 THR A CA 1
ATOM 1580 C C . THR A 1 204 ? 0.385 8.579 19.798 1.00 90.12 204 THR A C 1
ATOM 1582 O O . THR A 1 204 ? 0.510 7.358 19.899 1.00 90.12 204 THR A O 1
ATOM 1585 N N . LYS A 1 205 ? -0.583 9.254 20.437 1.00 90.06 205 LYS A N 1
ATOM 1586 C CA . LYS A 1 205 ? -1.568 8.600 21.318 1.00 90.06 205 LYS A CA 1
ATOM 1587 C C . LYS A 1 205 ? -2.361 7.510 20.597 1.00 90.06 205 LYS A C 1
ATOM 1589 O O . LYS A 1 205 ? -2.557 6.434 21.154 1.00 90.06 205 LYS A O 1
ATOM 1594 N N . ARG A 1 206 ? -2.800 7.753 19.357 1.00 88.88 206 ARG A N 1
ATOM 1595 C CA . ARG A 1 206 ? -3.543 6.748 18.569 1.00 88.88 206 ARG A CA 1
ATOM 1596 C C . ARG A 1 206 ? -2.669 5.581 18.138 1.00 88.88 206 ARG A C 1
ATOM 1598 O O . ARG A 1 206 ? -3.130 4.440 18.110 1.00 88.88 206 ARG A O 1
ATOM 1605 N N . LEU A 1 207 ? -1.407 5.853 17.819 1.00 89.56 207 LEU A N 1
ATOM 1606 C CA . LEU A 1 207 ? -0.451 4.816 17.449 1.00 89.56 207 LEU A CA 1
ATOM 1607 C C . LEU A 1 207 ? -0.062 3.935 18.643 1.00 89.56 207 LEU A C 1
ATOM 1609 O O . LEU A 1 207 ? 0.348 2.802 18.413 1.00 89.56 207 LEU A O 1
ATOM 1613 N N . GLU A 1 208 ? -0.225 4.393 19.888 1.00 89.25 208 GLU A N 1
ATOM 1614 C CA . GLU A 1 208 ? 0.207 3.643 21.075 1.00 89.25 208 GLU A CA 1
ATOM 1615 C C . GLU A 1 208 ? -0.489 2.283 21.207 1.00 89.25 208 GLU A C 1
ATOM 1617 O O . GLU A 1 208 ? 0.185 1.274 21.389 1.00 89.25 208 GLU A O 1
ATOM 1622 N N . CYS A 1 209 ? -1.805 2.212 20.967 1.00 90.06 209 CYS A N 1
ATOM 1623 C CA . CYS A 1 209 ? -2.522 0.929 20.944 1.00 90.06 209 CYS A CA 1
ATOM 1624 C C . CYS A 1 209 ? -1.902 -0.045 19.929 1.00 90.06 209 CYS A C 1
ATOM 1626 O O . CYS A 1 209 ? -1.727 -1.233 20.202 1.00 90.06 209 CYS A O 1
ATOM 1628 N N . ILE A 1 210 ? -1.554 0.461 18.741 1.00 90.38 210 ILE A N 1
ATOM 1629 C CA . ILE A 1 210 ? -0.994 -0.350 17.658 1.00 90.38 210 ILE A CA 1
ATOM 1630 C C . ILE A 1 210 ? 0.431 -0.788 18.019 1.00 90.38 210 ILE A C 1
ATOM 1632 O O . ILE A 1 210 ? 0.775 -1.956 17.840 1.00 90.38 210 ILE A O 1
ATOM 1636 N N . LYS A 1 211 ? 1.250 0.109 18.579 1.00 88.12 211 LYS A N 1
ATOM 1637 C CA . LYS A 1 211 ? 2.596 -0.213 19.073 1.00 88.12 211 LYS A CA 1
ATOM 1638 C C . LYS A 1 211 ? 2.543 -1.296 20.147 1.00 88.12 211 LYS A C 1
ATOM 1640 O O . LYS A 1 211 ? 3.262 -2.284 20.032 1.00 88.12 211 LYS A O 1
ATOM 1645 N N . ASP A 1 212 ? 1.644 -1.180 21.120 1.00 87.44 212 ASP A N 1
ATOM 1646 C CA . ASP A 1 212 ? 1.442 -2.197 22.157 1.00 87.44 212 ASP A CA 1
ATOM 1647 C C . ASP A 1 212 ? 0.985 -3.537 21.578 1.00 87.44 212 ASP A C 1
ATOM 1649 O O . ASP A 1 212 ? 1.447 -4.602 22.004 1.00 87.44 212 ASP A O 1
ATOM 1653 N N . ALA A 1 213 ? 0.126 -3.506 20.556 1.00 88.31 213 ALA A N 1
ATOM 1654 C CA . ALA A 1 213 ? -0.290 -4.698 19.833 1.00 88.31 213 ALA A CA 1
ATOM 1655 C C . ALA A 1 213 ? 0.899 -5.415 19.166 1.00 88.31 213 ALA A C 1
ATOM 1657 O O . ALA A 1 213 ? 0.962 -6.651 19.230 1.00 88.31 213 ALA A O 1
ATOM 1658 N N . TYR A 1 214 ? 1.839 -4.669 18.577 1.00 86.50 214 TYR A N 1
ATOM 1659 C CA . TYR A 1 214 ? 3.080 -5.215 18.023 1.00 86.50 214 TYR A CA 1
ATOM 1660 C C . TYR A 1 214 ? 4.029 -5.716 19.118 1.00 86.50 214 TYR A C 1
ATOM 1662 O O . TYR A 1 214 ? 4.416 -6.882 19.058 1.00 86.50 214 TYR A O 1
ATOM 1670 N N . ARG A 1 215 ? 4.318 -4.916 20.157 1.00 83.25 215 ARG A N 1
ATOM 1671 C CA . ARG A 1 215 ? 5.153 -5.318 21.311 1.00 83.25 215 ARG A CA 1
ATOM 1672 C C . ARG A 1 215 ? 4.669 -6.634 21.926 1.00 83.25 215 ARG A C 1
ATOM 1674 O O . ARG A 1 215 ? 5.451 -7.557 22.126 1.00 83.25 215 ARG A O 1
ATOM 1681 N N . THR A 1 216 ? 3.358 -6.759 22.140 1.00 84.50 216 THR A N 1
ATOM 1682 C CA . THR A 1 216 ? 2.738 -7.974 22.695 1.00 84.50 216 THR A CA 1
ATOM 1683 C C . THR A 1 216 ? 2.884 -9.175 21.763 1.00 84.50 216 THR A C 1
ATOM 1685 O O . THR A 1 216 ? 3.141 -10.288 22.215 1.00 84.50 216 THR A O 1
ATOM 1688 N N . ALA A 1 217 ? 2.707 -8.980 20.453 1.00 81.94 217 ALA A N 1
ATOM 1689 C CA . ALA A 1 217 ? 2.843 -10.065 19.484 1.00 81.94 217 ALA A CA 1
ATOM 1690 C C . ALA A 1 217 ? 4.302 -10.541 19.352 1.00 81.94 217 ALA A C 1
ATOM 1692 O O . ALA A 1 217 ? 4.544 -11.727 19.130 1.00 81.94 217 ALA A O 1
ATOM 1693 N N . MET A 1 218 ? 5.250 -9.621 19.523 1.00 76.25 218 MET A N 1
ATOM 1694 C CA . MET A 1 218 ? 6.685 -9.798 19.316 1.00 76.25 218 MET A CA 1
ATOM 1695 C C . MET A 1 218 ? 7.467 -10.191 20.570 1.00 76.25 218 MET A C 1
ATOM 1697 O O . MET A 1 218 ? 8.685 -10.220 20.492 1.00 76.25 218 MET A O 1
ATOM 1701 N N . ALA A 1 219 ? 6.830 -10.512 21.701 1.00 62.78 219 ALA A N 1
ATOM 1702 C CA . ALA A 1 219 ? 7.461 -10.718 23.019 1.00 62.78 219 ALA A CA 1
ATOM 1703 C C . ALA A 1 219 ? 8.616 -11.766 23.114 1.00 62.78 219 ALA A C 1
ATOM 1705 O O . ALA A 1 219 ? 9.099 -12.046 24.208 1.00 62.78 219 ALA A O 1
ATOM 1706 N N . ALA A 1 220 ? 9.077 -12.336 21.994 1.00 52.88 220 ALA A N 1
ATOM 1707 C CA . ALA A 1 220 ? 10.270 -13.172 21.840 1.00 52.88 220 ALA A CA 1
ATOM 1708 C C . ALA A 1 220 ? 11.397 -12.552 20.964 1.00 52.88 220 ALA A C 1
ATOM 1710 O O . ALA A 1 220 ? 12.395 -13.223 20.712 1.00 52.88 220 ALA A O 1
ATOM 1711 N N . SER A 1 221 ? 11.261 -11.311 20.484 1.00 53.19 221 SER A N 1
ATOM 1712 C CA . SER A 1 221 ? 12.233 -10.608 19.623 1.00 53.19 221 SER A CA 1
ATOM 1713 C C . SER A 1 221 ? 12.626 -9.254 20.218 1.00 53.19 221 SER A C 1
ATOM 1715 O O . SER A 1 221 ? 11.789 -8.573 20.807 1.00 53.19 221 SER A O 1
ATOM 1717 N N . THR A 1 222 ? 13.896 -8.871 20.076 1.00 52.00 222 THR A N 1
ATOM 1718 C CA . THR A 1 222 ? 14.440 -7.601 20.580 1.00 52.00 222 THR A CA 1
ATOM 1719 C C . THR A 1 222 ? 13.723 -6.404 19.957 1.00 52.00 222 THR A C 1
ATOM 1721 O O . THR A 1 222 ? 13.504 -6.371 18.747 1.00 52.00 222 THR A O 1
ATOM 1724 N N . GLU A 1 223 ? 13.399 -5.418 20.794 1.00 48.75 223 GLU A N 1
ATOM 1725 C CA . GLU A 1 223 ? 12.639 -4.191 20.490 1.00 48.75 223 GLU A CA 1
ATOM 1726 C C . GLU A 1 223 ? 13.206 -3.379 19.301 1.00 48.75 223 GLU A C 1
ATOM 1728 O O . GLU A 1 223 ? 12.479 -2.634 18.652 1.00 48.75 223 GLU A O 1
ATOM 1733 N N . ASP A 1 224 ? 14.479 -3.603 18.963 1.00 50.03 224 ASP A N 1
ATOM 1734 C CA . ASP A 1 224 ? 15.277 -2.856 17.981 1.00 50.03 224 ASP A CA 1
ATOM 1735 C C . ASP A 1 224 ? 15.131 -3.318 16.511 1.00 50.03 224 ASP A C 1
ATOM 1737 O O . ASP A 1 224 ? 15.688 -2.700 15.610 1.00 50.03 224 ASP A O 1
ATOM 1741 N N . GLN A 1 225 ? 14.404 -4.410 16.229 1.00 52.44 225 GLN A N 1
ATOM 1742 C CA . GLN A 1 225 ? 14.289 -4.972 14.864 1.00 52.44 225 GLN A CA 1
ATOM 1743 C C . GLN A 1 225 ? 13.014 -4.575 14.102 1.00 52.44 225 GLN A C 1
ATOM 1745 O O . GLN A 1 225 ? 12.779 -5.057 12.991 1.00 52.44 225 GLN A O 1
ATOM 1750 N N . LEU A 1 226 ? 12.165 -3.718 14.674 1.00 56.19 226 LEU A N 1
ATOM 1751 C CA . LEU A 1 226 ? 10.964 -3.249 13.990 1.00 56.19 226 LEU A CA 1
ATOM 1752 C C . LEU A 1 226 ? 11.212 -1.866 13.383 1.00 56.19 226 LEU A C 1
ATOM 1754 O O . LEU A 1 226 ? 11.276 -0.874 14.110 1.00 56.19 226 LEU A O 1
ATOM 1758 N N . ASP A 1 227 ? 11.211 -1.782 12.048 1.00 60.34 227 ASP A N 1
ATOM 1759 C CA . ASP A 1 227 ? 10.806 -0.550 11.363 1.00 60.34 227 ASP A CA 1
ATOM 1760 C C . ASP A 1 227 ? 9.337 -0.289 11.730 1.00 60.34 227 ASP A C 1
ATOM 1762 O O . ASP A 1 227 ? 8.387 -0.710 11.058 1.00 60.34 227 ASP A O 1
ATOM 1766 N N . THR A 1 228 ? 9.161 0.331 12.900 1.00 69.56 228 THR A N 1
ATOM 1767 C CA . THR A 1 228 ? 7.864 0.578 13.528 1.00 69.56 228 THR A CA 1
ATOM 1768 C C . THR A 1 228 ? 6.987 1.346 12.559 1.00 69.56 228 THR A C 1
ATOM 1770 O O . THR A 1 228 ? 5.788 1.098 12.481 1.00 69.56 228 THR A O 1
ATOM 1773 N N . TRP A 1 229 ? 7.578 2.224 11.752 1.00 82.06 229 TRP A N 1
ATOM 1774 C CA . TRP A 1 229 ? 6.808 2.993 10.805 1.00 82.06 229 TRP A CA 1
ATOM 1775 C C . TRP A 1 229 ? 6.246 2.136 9.670 1.00 82.06 229 TRP A C 1
ATOM 1777 O O . TRP A 1 229 ? 5.052 2.240 9.401 1.00 82.06 229 TRP A O 1
ATOM 1787 N N . ALA A 1 230 ? 7.022 1.229 9.068 1.00 84.38 230 ALA A N 1
ATOM 1788 C CA . ALA A 1 230 ? 6.490 0.309 8.054 1.00 84.38 230 ALA A CA 1
ATOM 1789 C C . ALA A 1 230 ? 5.297 -0.513 8.576 1.00 84.38 230 ALA A C 1
ATOM 1791 O O . ALA A 1 230 ? 4.262 -0.606 7.915 1.00 84.38 230 ALA A O 1
ATOM 1792 N N . ALA A 1 231 ? 5.403 -1.041 9.796 1.00 87.38 231 ALA A N 1
ATOM 1793 C CA . ALA A 1 231 ? 4.342 -1.816 10.435 1.00 87.38 231 ALA A CA 1
ATOM 1794 C C . ALA A 1 231 ? 3.082 -0.979 10.748 1.00 87.38 231 ALA A C 1
ATOM 1796 O O . ALA A 1 231 ? 1.951 -1.461 10.611 1.00 87.38 231 ALA A O 1
ATOM 1797 N N . LEU A 1 232 ? 3.264 0.284 11.148 1.00 89.81 232 LEU A N 1
ATOM 1798 C CA . LEU A 1 232 ? 2.173 1.234 11.377 1.00 89.81 232 LEU A CA 1
ATOM 1799 C C . LEU A 1 232 ? 1.501 1.658 10.063 1.00 89.81 232 LEU A C 1
ATOM 1801 O O . LEU A 1 232 ? 0.274 1.752 10.014 1.00 89.81 232 LEU A O 1
ATOM 1805 N N . ARG A 1 233 ? 2.269 1.868 8.986 1.00 92.44 233 ARG A N 1
ATOM 1806 C CA . ARG A 1 233 ? 1.723 2.170 7.653 1.00 92.44 233 ARG A CA 1
ATOM 1807 C C . ARG A 1 233 ? 0.885 1.030 7.107 1.00 92.44 233 ARG A C 1
ATOM 1809 O O . ARG A 1 233 ? -0.207 1.294 6.620 1.00 92.44 233 ARG A O 1
ATOM 1816 N N . ASP A 1 234 ? 1.338 -0.215 7.234 1.00 93.44 234 ASP A N 1
ATOM 1817 C CA . ASP A 1 234 ? 0.550 -1.372 6.795 1.00 93.44 234 ASP A CA 1
ATOM 1818 C C . ASP A 1 234 ? -0.761 -1.473 7.576 1.00 93.44 234 ASP A C 1
ATOM 1820 O O . ASP A 1 234 ? -1.819 -1.698 6.991 1.00 93.44 234 ASP A O 1
ATOM 1824 N N . PHE A 1 235 ? -0.711 -1.219 8.889 1.00 94.88 235 PHE A N 1
ATOM 1825 C CA . PHE A 1 235 ? -1.904 -1.167 9.727 1.00 94.88 235 PHE A CA 1
ATOM 1826 C C . PHE A 1 235 ? -2.896 -0.104 9.245 1.00 94.88 235 PHE A C 1
ATOM 1828 O O . PHE A 1 235 ? -4.074 -0.386 9.041 1.00 94.88 235 PHE A O 1
ATOM 1835 N N . MET A 1 236 ? -2.427 1.129 9.057 1.00 95.44 236 MET A N 1
ATOM 1836 C CA . MET A 1 236 ? -3.265 2.253 8.636 1.00 95.44 236 MET A CA 1
ATOM 1837 C C . MET A 1 236 ? -3.750 2.113 7.186 1.00 95.44 236 MET A C 1
ATOM 1839 O O . MET A 1 236 ? -4.876 2.506 6.882 1.00 95.44 236 MET A O 1
ATOM 1843 N N . GLY A 1 237 ? -2.910 1.573 6.304 1.00 97.00 237 GLY A N 1
ATOM 1844 C CA . GLY A 1 237 ? -3.138 1.437 4.868 1.00 97.00 237 GLY A CA 1
ATOM 1845 C C . GLY A 1 237 ? -4.039 0.262 4.493 1.00 97.00 237 GLY A C 1
ATOM 1846 O O . GLY A 1 237 ? -4.708 0.323 3.464 1.00 97.00 237 GLY A O 1
ATOM 1847 N N . LEU A 1 238 ? -4.147 -0.768 5.336 1.00 97.56 238 LEU A N 1
ATOM 1848 C CA . LEU A 1 238 ? -5.028 -1.906 5.072 1.00 97.56 238 LEU A CA 1
ATOM 1849 C C . LEU A 1 238 ? -6.507 -1.491 4.945 1.00 97.56 238 LEU A C 1
ATOM 1851 O O . LEU A 1 238 ? -7.219 -1.986 4.072 1.00 97.56 238 LEU A O 1
ATOM 1855 N N . PHE A 1 239 ? -6.975 -0.550 5.774 1.00 96.81 239 PHE A N 1
ATOM 1856 C CA . PHE A 1 239 ? -8.381 -0.123 5.783 1.00 96.81 239 PHE A CA 1
ATOM 1857 C C . PHE A 1 239 ? -8.805 0.602 4.486 1.00 96.81 239 PHE A C 1
ATOM 1859 O O . PHE A 1 239 ? -9.824 0.211 3.905 1.00 96.81 239 PHE A O 1
ATOM 1866 N N . PRO A 1 240 ? -8.068 1.617 3.979 1.00 97.94 240 PRO A N 1
ATOM 1867 C CA . PRO A 1 240 ? -8.343 2.202 2.667 1.00 97.94 240 PRO A CA 1
ATOM 1868 C C . PRO A 1 240 ? -8.252 1.203 1.512 1.00 97.94 240 PRO A C 1
ATOM 1870 O O . PRO A 1 240 ? -9.120 1.230 0.639 1.00 97.94 240 PRO A O 1
ATOM 1873 N N . ALA A 1 241 ? -7.254 0.311 1.512 1.00 98.31 241 ALA A N 1
ATOM 1874 C CA . ALA A 1 241 ? -7.114 -0.716 0.478 1.00 98.31 241 ALA A CA 1
ATOM 1875 C C . ALA A 1 241 ? -8.336 -1.643 0.436 1.00 98.31 241 ALA A C 1
ATOM 1877 O O . ALA A 1 241 ? -8.922 -1.849 -0.627 1.00 98.31 241 ALA A O 1
ATOM 1878 N N . TYR A 1 242 ? -8.778 -2.120 1.601 1.00 98.38 242 TYR A N 1
ATOM 1879 C CA . TYR A 1 242 ? -9.966 -2.959 1.728 1.00 98.38 242 TYR A CA 1
ATOM 1880 C C . TYR A 1 242 ? -11.246 -2.231 1.301 1.00 98.38 242 TYR A C 1
ATOM 1882 O O . TYR A 1 242 ? -12.070 -2.780 0.575 1.00 98.38 242 TYR A O 1
ATOM 1890 N N . ARG A 1 243 ? -11.419 -0.964 1.699 1.00 97.62 243 ARG A N 1
ATOM 1891 C CA . ARG A 1 243 ? -12.573 -0.157 1.268 1.00 97.62 243 ARG A CA 1
ATOM 1892 C C . ARG A 1 243 ? -12.615 0.005 -0.256 1.00 97.62 243 ARG A C 1
ATOM 1894 O O . ARG A 1 243 ? -13.693 -0.077 -0.852 1.00 97.62 243 ARG A O 1
ATOM 1901 N N . ALA A 1 244 ? -11.459 0.242 -0.872 1.00 97.81 244 ALA A N 1
ATOM 1902 C CA . ALA A 1 244 ? -11.347 0.361 -2.318 1.00 97.81 244 ALA A CA 1
ATOM 1903 C C . ALA A 1 244 ? -11.663 -0.974 -3.012 1.00 97.81 244 ALA A C 1
ATOM 1905 O O . ALA A 1 244 ? -12.408 -0.976 -3.990 1.00 97.81 244 ALA A O 1
ATOM 1906 N N . PHE A 1 245 ? -11.181 -2.090 -2.452 1.00 97.44 245 PHE A N 1
ATOM 1907 C CA . PHE A 1 245 ? -11.515 -3.4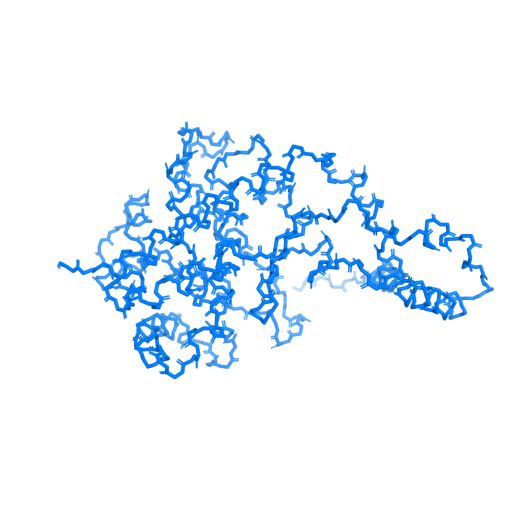48 -2.884 1.00 97.44 245 PHE A CA 1
ATOM 1908 C C . PHE A 1 245 ? -13.024 -3.699 -2.872 1.00 97.44 245 PHE A C 1
ATOM 1910 O O . PHE A 1 245 ? -13.583 -4.043 -3.907 1.00 97.44 245 PHE A O 1
ATOM 1917 N N . VAL A 1 246 ? -13.699 -3.483 -1.737 1.00 95.56 246 VAL A N 1
ATOM 1918 C CA . VAL A 1 246 ? -15.139 -3.769 -1.594 1.00 95.56 246 VAL A CA 1
ATOM 1919 C C . VAL A 1 246 ? -15.969 -3.008 -2.631 1.00 95.56 246 VAL A C 1
ATOM 1921 O O . VAL A 1 246 ? -16.968 -3.521 -3.126 1.00 95.56 246 VAL A O 1
ATOM 1924 N N . SER A 1 247 ? -15.537 -1.802 -3.007 1.00 89.81 247 SER A N 1
ATOM 1925 C CA . SER A 1 247 ? -16.217 -0.987 -4.022 1.00 89.81 247 SER A CA 1
ATOM 1926 C C . SER A 1 247 ? -16.058 -1.523 -5.454 1.00 89.81 247 SER A C 1
ATOM 1928 O O . SER A 1 247 ? -16.827 -1.135 -6.330 1.00 89.81 247 SER A O 1
ATOM 1930 N N . GLY A 1 248 ? -15.057 -2.371 -5.703 1.00 85.31 248 GLY A N 1
ATOM 1931 C CA 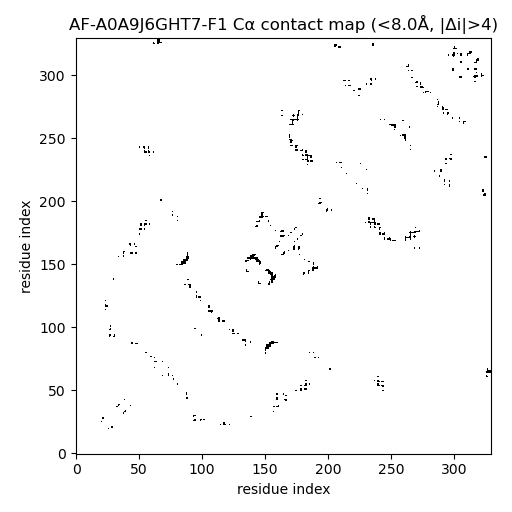. GLY A 1 248 ? -14.739 -2.968 -7.003 1.00 85.31 248 GLY A CA 1
ATOM 1932 C C . GLY A 1 248 ? -14.771 -4.499 -7.010 1.00 85.31 248 GLY A C 1
ATOM 1933 O O . GLY A 1 248 ? -14.244 -5.100 -7.944 1.00 85.31 248 GLY A O 1
ATOM 1934 N N . ALA A 1 249 ? -15.341 -5.126 -5.976 1.00 87.50 249 ALA A N 1
ATOM 1935 C CA . ALA A 1 249 ? -15.424 -6.575 -5.856 1.00 87.50 249 ALA A CA 1
ATOM 1936 C C . ALA A 1 249 ? -16.251 -7.171 -7.005 1.00 87.50 249 ALA A C 1
ATOM 1938 O O . ALA A 1 249 ? -17.289 -6.632 -7.397 1.00 87.50 249 ALA A O 1
ATOM 1939 N N . SER A 1 250 ? -15.780 -8.290 -7.546 1.00 85.38 250 SER A N 1
ATOM 1940 C CA . SER A 1 250 ? -16.393 -8.966 -8.692 1.00 85.38 250 SER A CA 1
ATOM 1941 C C . SER A 1 250 ? -17.290 -10.142 -8.291 1.00 85.38 250 SER A C 1
ATOM 1943 O O . SER A 1 250 ? -18.103 -10.599 -9.092 1.00 85.38 250 SER A O 1
ATOM 1945 N N . GLY A 1 251 ? -17.131 -10.655 -7.068 1.00 83.75 251 GLY A N 1
ATOM 1946 C CA . GLY A 1 251 ? -17.731 -11.901 -6.593 1.00 83.75 251 GLY A CA 1
ATOM 1947 C C . GLY A 1 251 ? -17.112 -13.159 -7.210 1.00 83.75 251 GLY A C 1
ATOM 1948 O O . GLY A 1 251 ? -17.592 -14.261 -6.946 1.00 83.75 251 GLY A O 1
ATOM 1949 N N . GLN A 1 252 ? -16.072 -13.022 -8.037 1.00 84.88 252 GLN A N 1
ATOM 1950 C CA . GLN A 1 252 ? -15.419 -14.149 -8.694 1.00 84.88 252 GLN A CA 1
ATOM 1951 C C . GLN A 1 252 ? -14.543 -14.934 -7.711 1.00 84.88 252 GLN A C 1
ATOM 1953 O O . GLN A 1 252 ? -13.937 -14.381 -6.792 1.00 84.88 252 GLN A O 1
ATOM 1958 N N . GLN A 1 253 ? -14.461 -16.245 -7.930 1.00 85.69 253 GLN A N 1
ATOM 1959 C CA . GLN A 1 253 ? -13.587 -17.141 -7.179 1.00 85.69 253 GLN A CA 1
ATOM 1960 C C . GLN A 1 253 ? -12.343 -17.482 -7.996 1.00 85.69 253 GLN A C 1
ATOM 1962 O O . GLN A 1 253 ? -12.372 -17.474 -9.229 1.00 85.69 253 GLN A O 1
ATOM 1967 N N . LEU A 1 254 ? -11.247 -17.794 -7.305 1.00 87.19 254 LEU A N 1
ATOM 1968 C CA . LEU A 1 254 ? -10.039 -18.275 -7.960 1.00 87.19 254 LEU A CA 1
ATOM 1969 C C . LEU A 1 254 ? -10.128 -19.785 -8.162 1.00 87.19 254 LEU A C 1
ATOM 1971 O O . LEU A 1 254 ? -10.141 -20.532 -7.185 1.00 87.19 254 LEU A O 1
ATOM 1975 N N . GLN A 1 255 ? -10.095 -20.221 -9.421 1.00 86.12 255 GLN A N 1
ATOM 1976 C CA . GLN A 1 255 ? -10.098 -21.640 -9.764 1.00 86.12 255 GLN A CA 1
ATOM 1977 C C . GLN A 1 255 ? -8.957 -22.384 -9.050 1.00 86.12 255 GLN A C 1
ATOM 1979 O O . GLN A 1 255 ? -7.797 -21.974 -9.113 1.00 86.12 255 GLN A O 1
ATOM 1984 N N . GLY A 1 256 ? -9.281 -23.487 -8.369 1.00 88.00 256 GLY A N 1
ATOM 1985 C CA . GLY A 1 256 ? -8.314 -24.270 -7.588 1.00 88.00 256 GLY A CA 1
ATOM 1986 C C . GLY A 1 256 ? -8.109 -23.773 -6.151 1.00 88.00 256 GLY A C 1
ATOM 1987 O O . GLY A 1 256 ? -7.548 -24.501 -5.333 1.00 88.00 256 GLY A O 1
ATOM 1988 N N . LEU A 1 257 ? -8.625 -22.588 -5.814 1.00 89.62 257 LEU A N 1
ATOM 1989 C CA . LEU A 1 257 ? -8.826 -22.102 -4.447 1.00 89.62 257 LEU A CA 1
ATOM 1990 C C . LEU A 1 257 ? -10.304 -21.754 -4.217 1.00 89.62 257 LEU A C 1
ATOM 1992 O O . LEU A 1 257 ? -10.619 -20.801 -3.514 1.00 89.62 257 LEU A O 1
ATOM 1996 N N . ASP A 1 258 ? -11.220 -22.553 -4.768 1.00 87.31 258 ASP A N 1
ATOM 1997 C CA . ASP A 1 258 ? -12.672 -22.300 -4.721 1.00 87.31 258 ASP A CA 1
ATOM 1998 C C . ASP A 1 258 ? -13.253 -22.325 -3.288 1.00 87.31 258 ASP A C 1
ATOM 2000 O O . ASP A 1 258 ? -14.381 -21.898 -3.041 1.00 87.31 258 ASP A O 1
ATOM 2004 N N . TRP A 1 259 ? -12.468 -22.810 -2.320 1.00 90.88 259 TRP A N 1
ATOM 2005 C CA . TRP A 1 259 ? -12.757 -22.769 -0.885 1.00 90.88 259 TRP A CA 1
ATOM 2006 C C . TRP A 1 259 ? -12.476 -21.402 -0.237 1.00 90.88 259 TRP A C 1
ATOM 2008 O O . TRP A 1 259 ? -12.841 -21.201 0.922 1.00 90.88 259 TRP A O 1
ATOM 2018 N N . LEU A 1 260 ? -11.851 -20.475 -0.970 1.00 94.69 260 LEU A N 1
ATOM 2019 C CA . LEU A 1 260 ? -11.695 -19.072 -0.601 1.00 94.69 260 LEU A CA 1
ATOM 2020 C C . LEU A 1 260 ? -12.639 -18.206 -1.441 1.00 94.69 260 LEU A C 1
ATOM 2022 O O . LEU A 1 260 ? -12.683 -18.304 -2.668 1.00 94.69 260 LEU A O 1
ATOM 2026 N N . ASN A 1 261 ? -13.381 -17.320 -0.783 1.00 93.94 261 ASN A N 1
ATOM 2027 C CA . ASN A 1 261 ? -14.104 -16.255 -1.476 1.00 93.94 261 ASN A CA 1
ATOM 2028 C C . ASN A 1 261 ? -13.172 -15.062 -1.780 1.00 93.94 261 ASN A C 1
ATOM 2030 O O . ASN A 1 261 ? -12.041 -14.992 -1.296 1.00 93.94 261 ASN A O 1
ATOM 2034 N N . GLU A 1 262 ? -13.643 -14.109 -2.585 1.00 93.88 262 GLU A N 1
ATOM 2035 C CA . GLU A 1 262 ? -12.838 -12.957 -3.015 1.00 93.88 262 GLU A CA 1
ATOM 2036 C C . GLU A 1 262 ? -12.341 -12.085 -1.845 1.00 93.88 262 GLU A C 1
ATOM 2038 O O . GLU A 1 262 ? -11.216 -11.586 -1.871 1.00 93.88 262 GLU A O 1
ATOM 2043 N N . GLU A 1 263 ? -13.145 -11.945 -0.789 1.00 96.00 263 GLU A N 1
ATOM 2044 C CA . GLU A 1 263 ? -12.788 -11.200 0.425 1.00 96.00 263 GLU A CA 1
ATOM 2045 C C . GLU A 1 263 ? -11.671 -11.904 1.214 1.00 96.00 263 GLU A C 1
ATOM 2047 O O . GLU A 1 263 ? -10.705 -11.279 1.649 1.00 96.00 263 GLU A O 1
ATOM 2052 N N . GLN A 1 264 ? -11.737 -13.228 1.344 1.00 97.06 264 GLN A N 1
ATOM 2053 C CA . GLN A 1 264 ? -10.670 -14.018 1.951 1.00 97.06 264 GLN A CA 1
ATOM 2054 C C . GLN A 1 264 ? -9.396 -13.975 1.098 1.00 97.06 264 GLN A C 1
ATOM 2056 O O . GLN A 1 264 ? -8.300 -13.874 1.651 1.00 97.06 264 GLN A O 1
ATOM 2061 N N . LEU A 1 265 ? -9.521 -13.991 -0.236 1.00 96.12 265 LEU A N 1
ATOM 2062 C CA . LEU A 1 265 ? -8.390 -13.826 -1.154 1.00 96.12 265 LEU A CA 1
ATOM 2063 C C . LEU A 1 265 ? -7.708 -12.465 -0.989 1.00 96.12 265 LEU A C 1
ATOM 2065 O O . LEU A 1 265 ? -6.482 -12.416 -1.051 1.00 96.12 265 LEU A O 1
ATOM 2069 N N . PHE A 1 266 ? -8.455 -11.391 -0.712 1.00 97.69 266 PHE A N 1
ATOM 2070 C CA . PHE A 1 266 ? -7.870 -10.089 -0.377 1.00 97.69 266 PHE A CA 1
ATOM 2071 C C . PHE A 1 266 ? -6.927 -10.182 0.825 1.00 97.69 266 PHE A C 1
ATOM 2073 O O . PHE A 1 266 ? -5.768 -9.769 0.746 1.00 97.69 266 PHE A O 1
ATOM 2080 N N . PHE A 1 267 ? -7.385 -10.783 1.923 1.00 98.00 267 PHE A N 1
ATOM 2081 C CA . PHE A 1 267 ? -6.573 -10.905 3.134 1.00 98.00 267 PHE A CA 1
ATOM 2082 C C . PHE A 1 267 ? -5.378 -11.852 2.952 1.00 98.00 267 PHE A C 1
ATOM 2084 O O . PHE A 1 267 ? -4.288 -11.577 3.455 1.00 98.00 267 PHE A O 1
ATOM 2091 N N . VAL A 1 268 ? -5.550 -12.939 2.191 1.00 96.31 268 VAL A N 1
ATOM 2092 C CA . VAL A 1 268 ? -4.449 -13.847 1.834 1.00 96.31 268 VAL A CA 1
ATOM 2093 C C . VAL A 1 268 ? -3.407 -13.126 0.977 1.00 96.31 268 VAL A C 1
ATOM 2095 O O . VAL A 1 268 ? -2.217 -13.225 1.268 1.00 96.31 268 VAL A O 1
ATOM 2098 N N . ALA A 1 269 ? -3.829 -12.364 -0.034 1.00 96.00 269 ALA A N 1
ATOM 2099 C CA . ALA A 1 269 ? -2.935 -11.613 -0.913 1.00 96.00 269 ALA A CA 1
ATOM 2100 C C . ALA A 1 269 ? -2.177 -10.499 -0.165 1.00 96.00 269 ALA A C 1
ATOM 2102 O O . ALA A 1 269 ? -0.979 -10.316 -0.395 1.00 96.00 269 ALA A O 1
ATOM 2103 N N . PHE A 1 270 ? -2.830 -9.830 0.794 1.00 96.88 270 PHE A N 1
ATOM 2104 C CA . PHE A 1 270 ? -2.183 -8.871 1.698 1.00 96.88 270 PHE A CA 1
ATOM 2105 C C . PHE A 1 270 ? -1.032 -9.491 2.492 1.00 96.88 270 PHE A C 1
ATOM 2107 O O . PHE A 1 270 ? 0.026 -8.882 2.620 1.00 96.88 270 PHE A O 1
ATOM 2114 N N . CYS A 1 271 ? -1.199 -10.710 2.999 1.00 94.19 271 CYS A N 1
ATOM 2115 C CA . CYS A 1 271 ? -0.123 -11.402 3.706 1.00 94.19 271 CYS A CA 1
ATOM 2116 C C . CYS A 1 271 ? 0.916 -12.013 2.764 1.00 94.19 271 CYS A C 1
ATOM 2118 O O . CYS A 1 271 ? 2.098 -12.066 3.106 1.00 94.19 271 CYS A O 1
ATOM 2120 N N . TYR A 1 272 ? 0.498 -12.459 1.578 1.00 90.94 272 TYR A N 1
ATOM 2121 C CA . TYR A 1 272 ? 1.389 -13.042 0.580 1.00 90.94 272 TYR A CA 1
ATOM 2122 C C . TYR A 1 272 ? 2.467 -12.050 0.136 1.00 90.94 272 TYR A C 1
ATOM 2124 O O . TYR A 1 272 ? 3.636 -12.418 0.082 1.00 90.94 272 TYR A O 1
ATOM 2132 N N . GLN A 1 273 ? 2.113 -10.785 -0.115 1.00 88.88 273 GLN A N 1
ATOM 2133 C CA . GLN A 1 273 ? 3.098 -9.775 -0.533 1.00 88.88 273 GLN A CA 1
ATOM 2134 C C . GLN A 1 273 ? 4.157 -9.462 0.543 1.00 88.88 273 GLN A C 1
ATOM 2136 O O . GLN A 1 273 ? 5.227 -8.961 0.223 1.00 88.88 273 GLN A O 1
ATOM 2141 N N . LEU A 1 274 ? 3.879 -9.798 1.807 1.00 86.88 274 LEU A N 1
ATOM 2142 C CA . LEU A 1 274 ? 4.805 -9.645 2.931 1.00 86.88 274 LEU A CA 1
ATOM 2143 C C . LEU A 1 274 ? 5.647 -10.901 3.182 1.00 86.88 274 LEU A C 1
ATOM 2145 O O . LEU A 1 274 ? 6.521 -10.881 4.046 1.00 86.88 274 LEU A O 1
ATOM 2149 N N . CYS A 1 275 ? 5.366 -12.011 2.494 1.00 81.00 275 CYS A N 1
ATOM 2150 C CA . CYS A 1 275 ? 6.095 -13.255 2.689 1.00 81.00 275 CYS A CA 1
ATOM 2151 C C . CYS A 1 275 ? 7.555 -13.094 2.265 1.00 81.00 275 CYS A C 1
ATOM 2153 O O . CYS A 1 275 ? 7.857 -12.781 1.119 1.00 81.00 275 CYS A O 1
ATOM 2155 N N . ASP A 1 276 ? 8.454 -13.395 3.196 1.00 68.69 276 ASP A N 1
ATOM 2156 C CA . ASP A 1 276 ? 9.892 -13.387 2.979 1.00 68.69 276 ASP A CA 1
ATOM 2157 C C . ASP A 1 276 ? 10.493 -14.724 3.444 1.00 68.69 276 ASP A C 1
ATOM 2159 O O . ASP A 1 276 ? 10.022 -15.345 4.403 1.00 68.69 276 ASP A O 1
ATOM 2163 N N . LYS A 1 277 ? 11.529 -15.182 2.738 1.00 51.44 277 LYS A N 1
ATOM 2164 C CA . LYS A 1 277 ? 12.363 -16.336 3.092 1.00 51.44 277 LYS A CA 1
ATOM 2165 C C . LYS A 1 277 ? 13.792 -15.856 3.318 1.00 51.44 277 LYS A C 1
ATOM 2167 O O . LYS A 1 277 ? 14.724 -16.311 2.656 1.00 51.44 277 LYS A O 1
ATOM 2172 N N . SER A 1 278 ? 13.984 -14.943 4.256 1.00 49.94 278 SER A N 1
ATOM 2173 C CA . SER A 1 278 ? 15.323 -14.593 4.706 1.00 49.94 278 SER A CA 1
ATOM 2174 C C . SER A 1 278 ? 15.908 -15.785 5.477 1.00 49.94 278 SER A C 1
ATOM 2176 O O . SER A 1 278 ? 15.475 -16.140 6.573 1.00 49.94 278 SER A O 1
ATOM 2178 N N . GLY A 1 279 ? 16.851 -16.489 4.842 1.00 39.34 279 GLY A N 1
ATOM 2179 C CA . GLY A 1 279 ? 17.692 -17.478 5.515 1.00 39.34 279 GLY A CA 1
ATOM 2180 C C . GLY A 1 279 ? 18.623 -16.795 6.529 1.00 39.34 279 GLY A C 1
ATOM 2181 O O . GLY A 1 279 ? 18.811 -15.582 6.458 1.00 39.34 279 GLY A O 1
ATOM 2182 N N . PRO A 1 280 ? 19.269 -17.545 7.439 1.00 37.31 280 PRO A N 1
ATOM 2183 C CA . PRO A 1 280 ? 20.077 -16.990 8.536 1.00 37.31 280 PRO A CA 1
ATOM 2184 C C . PRO A 1 280 ? 21.324 -16.179 8.112 1.00 37.31 280 PRO A C 1
ATOM 2186 O O . PRO A 1 280 ? 22.089 -15.773 8.979 1.00 37.31 280 PRO A O 1
ATOM 2189 N N . GLN A 1 281 ? 21.563 -15.961 6.812 1.00 34.00 281 GLN A N 1
ATOM 2190 C CA . GLN A 1 281 ? 22.730 -15.244 6.279 1.00 34.00 281 GLN A CA 1
ATOM 2191 C C . GLN A 1 281 ? 22.404 -13.970 5.481 1.00 34.00 281 GLN A C 1
ATOM 2193 O O . GLN A 1 281 ? 23.309 -13.368 4.908 1.00 34.00 281 GLN A O 1
ATOM 2198 N N . VAL A 1 282 ? 21.146 -13.523 5.437 1.00 36.66 282 VAL A N 1
ATOM 2199 C CA . VAL A 1 282 ? 20.842 -12.177 4.923 1.00 36.66 282 VAL A CA 1
ATOM 2200 C C . VAL A 1 282 ? 21.140 -11.176 6.041 1.00 36.66 282 VAL A C 1
ATOM 2202 O O . VAL A 1 282 ? 20.726 -11.394 7.177 1.00 36.66 282 VAL A O 1
ATOM 2205 N N . ASN A 1 283 ? 21.923 -10.136 5.733 1.00 32.59 283 ASN A N 1
ATOM 2206 C CA . ASN A 1 283 ? 22.397 -9.120 6.678 1.00 32.59 283 ASN A CA 1
ATOM 2207 C C . ASN A 1 283 ? 21.331 -8.732 7.718 1.00 32.59 283 ASN A C 1
ATOM 2209 O O . ASN A 1 283 ? 20.227 -8.312 7.370 1.00 32.59 283 ASN A O 1
ATOM 2213 N N . LEU A 1 284 ? 21.724 -8.820 8.993 1.00 37.94 284 LEU A N 1
ATOM 2214 C CA . LEU A 1 284 ? 20.939 -8.588 10.215 1.00 37.94 284 LEU A CA 1
ATOM 2215 C C . LEU A 1 284 ? 20.292 -7.191 10.359 1.00 37.94 284 LEU A C 1
ATOM 2217 O O . LEU A 1 284 ? 19.759 -6.887 11.424 1.00 37.94 284 LEU A O 1
ATOM 2221 N N . LEU A 1 285 ? 20.328 -6.344 9.330 1.00 37.94 285 LEU A N 1
ATOM 2222 C CA . LEU A 1 285 ? 19.715 -5.015 9.348 1.00 37.94 285 LEU A CA 1
ATOM 2223 C C . LEU A 1 285 ? 18.347 -4.955 8.656 1.00 37.94 285 LEU A C 1
ATOM 2225 O O . LEU A 1 285 ? 17.593 -4.039 8.955 1.00 37.94 285 LEU A O 1
ATOM 2229 N N . GLU A 1 286 ? 17.985 -5.907 7.786 1.00 40.12 286 GLU A N 1
ATOM 2230 C CA . GLU A 1 286 ? 16.769 -5.739 6.962 1.00 40.12 286 GLU A CA 1
ATOM 2231 C C . GLU A 1 286 ? 15.853 -6.960 6.832 1.00 40.12 286 GLU A C 1
ATOM 2233 O O . GLU A 1 286 ? 14.721 -6.811 6.377 1.00 40.12 286 GLU A O 1
ATOM 2238 N N . ALA A 1 287 ? 16.258 -8.162 7.245 1.00 39.62 287 ALA A N 1
ATOM 2239 C CA . ALA A 1 287 ? 15.430 -9.336 6.984 1.00 39.62 287 ALA A CA 1
ATOM 2240 C C . ALA A 1 287 ? 15.621 -10.434 8.034 1.00 39.62 287 ALA A C 1
ATOM 2242 O O . ALA A 1 287 ? 16.608 -11.161 8.010 1.00 39.62 287 ALA A O 1
ATOM 2243 N N . THR A 1 288 ? 14.694 -10.519 8.994 1.00 43.19 288 THR A N 1
ATOM 2244 C CA . THR A 1 288 ? 14.143 -11.753 9.598 1.00 43.19 288 THR A CA 1
ATOM 2245 C C . THR A 1 288 ? 13.214 -11.392 10.779 1.00 43.19 288 THR A C 1
ATOM 2247 O O . THR A 1 288 ? 13.530 -10.545 11.604 1.00 43.19 288 THR A O 1
ATOM 2250 N N . SER A 1 289 ? 12.063 -12.075 10.879 1.00 51.47 289 SER A N 1
ATOM 2251 C CA . SER A 1 289 ? 11.089 -12.109 12.003 1.00 51.47 289 SER A CA 1
ATOM 2252 C C . SER A 1 289 ? 9.843 -11.195 12.005 1.00 51.47 289 SER A C 1
ATOM 2254 O O . SER A 1 289 ? 8.889 -11.534 12.707 1.00 51.47 289 SER A O 1
ATOM 2256 N N . THR A 1 290 ? 9.733 -10.139 11.182 1.00 69.75 290 THR A N 1
ATOM 2257 C CA . THR A 1 290 ? 8.590 -9.187 11.277 1.00 69.75 290 THR A CA 1
ATOM 2258 C C . THR A 1 290 ? 7.438 -9.396 10.285 1.00 69.75 290 THR A C 1
ATOM 2260 O O . THR A 1 290 ? 6.314 -8.991 10.584 1.00 69.75 290 THR A O 1
ATOM 2263 N N . ALA A 1 291 ? 7.648 -10.078 9.150 1.00 79.81 291 ALA A N 1
ATOM 2264 C CA . ALA A 1 291 ? 6.622 -10.300 8.113 1.00 79.81 291 ALA A CA 1
ATOM 2265 C C . ALA A 1 291 ? 5.311 -10.891 8.664 1.00 79.81 291 ALA A C 1
ATOM 2267 O O . ALA A 1 291 ? 4.215 -10.394 8.398 1.00 79.81 291 ALA A O 1
ATOM 2268 N N . LYS A 1 292 ? 5.429 -11.915 9.522 1.00 84.56 292 LYS A N 1
ATOM 2269 C CA . LYS A 1 292 ? 4.289 -12.538 10.210 1.00 84.56 292 LYS A CA 1
ATOM 2270 C C . LYS A 1 292 ? 3.490 -11.520 11.026 1.00 84.56 292 LYS A C 1
ATOM 2272 O O . LYS A 1 292 ? 2.266 -11.609 11.071 1.00 84.56 292 LYS A O 1
ATOM 2277 N N . PHE A 1 293 ? 4.160 -10.581 11.689 1.00 86.88 293 PHE A N 1
ATOM 2278 C CA . PHE A 1 293 ? 3.507 -9.575 12.524 1.00 86.88 293 PHE A CA 1
ATOM 2279 C C . PHE A 1 293 ? 2.893 -8.454 11.687 1.00 86.88 293 PHE A C 1
ATOM 2281 O O . PHE A 1 293 ? 1.755 -8.082 11.955 1.00 86.88 293 PHE A O 1
ATOM 2288 N N . ARG A 1 294 ? 3.580 -7.994 10.633 1.00 89.81 294 ARG A N 1
ATOM 2289 C CA . ARG A 1 294 ? 3.039 -7.033 9.653 1.00 89.81 294 ARG A CA 1
ATOM 2290 C C . ARG A 1 294 ? 1.780 -7.556 8.952 1.00 89.81 294 ARG A C 1
ATOM 2292 O O . ARG A 1 294 ? 0.887 -6.779 8.654 1.00 89.81 294 ARG A O 1
ATOM 2299 N N . CYS A 1 295 ? 1.677 -8.871 8.755 1.00 92.31 295 CYS A N 1
ATOM 2300 C CA . CYS A 1 295 ? 0.454 -9.531 8.291 1.00 92.31 295 CYS A CA 1
ATOM 2301 C C . CYS A 1 295 ? -0.596 -9.649 9.415 1.00 92.31 295 CYS A C 1
ATOM 2303 O O . CYS A 1 295 ? -1.701 -9.122 9.311 1.00 92.31 295 CYS A O 1
ATOM 2305 N N . ASN A 1 296 ? -0.269 -10.322 10.523 1.00 92.88 296 ASN A N 1
ATOM 2306 C CA . ASN A 1 296 ? -1.286 -10.737 11.494 1.00 92.88 296 ASN A CA 1
ATOM 2307 C C . ASN A 1 296 ? -1.820 -9.602 12.378 1.00 92.88 296 ASN A C 1
ATOM 2309 O O . ASN A 1 296 ? -2.984 -9.651 12.780 1.00 92.88 296 ASN A O 1
ATOM 2313 N N . VAL A 1 297 ? -0.991 -8.611 12.730 1.00 92.94 297 VAL A N 1
ATOM 2314 C CA . VAL A 1 297 ? -1.405 -7.534 13.643 1.00 92.94 297 VAL A CA 1
ATOM 2315 C C . VAL A 1 297 ? -2.469 -6.645 12.988 1.00 92.94 297 VAL A C 1
ATOM 2317 O O . VAL A 1 297 ? -3.527 -6.502 13.595 1.00 92.94 297 VAL A O 1
ATOM 2320 N N . PRO A 1 298 ? -2.304 -6.117 11.761 1.00 95.12 298 PRO A N 1
ATOM 2321 C CA . PRO A 1 298 ? -3.384 -5.393 11.090 1.00 95.12 298 PRO A CA 1
ATOM 2322 C C . PRO A 1 298 ? -4.673 -6.214 10.964 1.00 95.12 298 PRO A C 1
ATOM 2324 O O . PRO A 1 298 ? -5.743 -5.742 11.350 1.00 95.12 298 PRO A O 1
ATOM 2327 N N . LEU A 1 299 ? -4.570 -7.472 10.517 1.00 97.06 299 LEU A N 1
ATOM 2328 C CA . LEU A 1 299 ? -5.731 -8.330 10.266 1.00 97.06 299 LEU A CA 1
ATOM 2329 C C . LEU A 1 299 ? -6.561 -8.610 11.518 1.00 97.06 299 LEU A C 1
ATOM 2331 O O . LEU A 1 299 ? -7.782 -8.480 11.487 1.00 97.06 299 LEU A O 1
ATOM 2335 N N . ARG A 1 300 ? -5.927 -8.934 12.652 1.00 95.56 300 ARG A N 1
ATOM 2336 C CA . ARG A 1 300 ? -6.679 -9.210 13.888 1.00 95.56 300 ARG A CA 1
ATOM 2337 C C . ARG A 1 300 ? -7.407 -7.978 14.438 1.00 95.56 300 ARG A C 1
ATOM 2339 O O . ARG A 1 300 ? -8.305 -8.108 15.261 1.00 95.56 300 ARG A O 1
ATOM 2346 N N . HIS A 1 301 ? -7.011 -6.776 14.021 1.00 94.88 301 HIS A N 1
ATOM 2347 C CA . HIS A 1 301 ? -7.665 -5.526 14.407 1.00 94.88 301 HIS A CA 1
ATOM 2348 C C . HIS A 1 301 ? -8.744 -5.081 13.405 1.00 94.88 301 HIS A C 1
ATOM 2350 O O . HIS A 1 301 ? -9.340 -4.017 13.580 1.00 94.88 301 HIS A O 1
ATOM 2356 N N . MET A 1 302 ? -9.051 -5.914 12.407 1.00 95.62 302 MET A N 1
ATOM 2357 C CA . MET A 1 302 ? -10.045 -5.653 11.378 1.00 95.62 302 MET A CA 1
ATOM 2358 C C . MET A 1 302 ? -11.266 -6.577 11.545 1.00 95.62 302 MET A C 1
ATOM 2360 O O . MET A 1 302 ? -11.162 -7.778 11.296 1.00 95.62 302 MET A O 1
ATOM 2364 N N . PRO A 1 303 ? -12.445 -6.057 11.940 1.00 94.38 303 PRO A N 1
ATOM 2365 C CA . PRO A 1 303 ? -13.653 -6.873 12.096 1.00 94.38 303 PRO A CA 1
ATOM 2366 C C . PRO A 1 303 ? -14.026 -7.661 10.835 1.00 94.38 303 PRO A C 1
ATOM 2368 O O . PRO A 1 303 ? -14.399 -8.822 10.928 1.00 94.38 303 PRO A O 1
ATOM 2371 N N . GLN A 1 304 ? -13.821 -7.062 9.661 1.00 95.94 304 GLN A N 1
ATOM 2372 C CA . GLN A 1 304 ? -14.095 -7.682 8.365 1.00 95.94 304 GLN A CA 1
ATOM 2373 C C . GLN A 1 304 ? -13.264 -8.954 8.149 1.00 95.94 304 GLN A C 1
ATOM 2375 O O . GLN A 1 304 ? -13.775 -9.943 7.639 1.00 95.94 304 GLN A O 1
ATOM 2380 N N . PHE A 1 305 ? -12.011 -8.980 8.617 1.00 97.88 305 PHE A N 1
ATOM 2381 C CA . PHE A 1 305 ? -11.197 -10.196 8.587 1.00 97.88 305 PHE A CA 1
ATOM 2382 C C . PHE A 1 305 ? -11.785 -11.285 9.494 1.00 97.88 305 PHE A C 1
ATOM 2384 O O . PHE A 1 305 ? -11.907 -12.443 9.089 1.00 97.88 305 PHE A O 1
ATOM 2391 N N . ALA A 1 306 ? -12.169 -10.918 10.721 1.00 97.50 306 ALA A N 1
ATOM 2392 C CA . ALA A 1 306 ? -12.767 -11.860 11.659 1.00 97.50 306 ALA A CA 1
ATOM 2393 C C . ALA A 1 306 ? -14.079 -12.448 11.113 1.00 97.50 306 ALA A C 1
ATOM 2395 O O . ALA A 1 306 ? -14.297 -13.651 11.250 1.00 97.50 306 ALA A O 1
ATOM 2396 N N . ASP A 1 307 ? -14.898 -11.638 10.442 1.00 96.94 307 ASP A N 1
ATOM 2397 C CA . ASP A 1 307 ? -16.143 -12.072 9.806 1.00 96.94 307 ASP A CA 1
ATOM 2398 C C . ASP A 1 307 ? -15.873 -12.988 8.599 1.00 96.94 307 ASP A C 1
ATOM 2400 O O . ASP A 1 307 ? -16.412 -14.098 8.536 1.00 96.94 307 ASP A O 1
ATOM 2404 N N . ALA A 1 308 ? -14.969 -12.589 7.695 1.00 96.88 308 ALA A N 1
ATOM 2405 C CA . ALA A 1 308 ? -14.610 -13.353 6.497 1.00 96.88 308 ALA A CA 1
ATOM 2406 C C . ALA A 1 308 ? -14.063 -14.753 6.825 1.00 96.88 308 ALA A C 1
ATOM 2408 O O . ALA A 1 308 ? -14.369 -15.726 6.132 1.00 96.88 308 ALA A O 1
ATOM 2409 N N . PHE A 1 309 ? -13.282 -14.884 7.901 1.00 97.38 309 PHE A N 1
ATOM 2410 C CA . PHE A 1 309 ? -12.717 -16.162 8.357 1.00 97.38 309 PHE A CA 1
ATOM 2411 C C . PHE A 1 309 ? -13.500 -16.820 9.497 1.00 97.38 309 PHE A C 1
ATOM 2413 O O . PHE A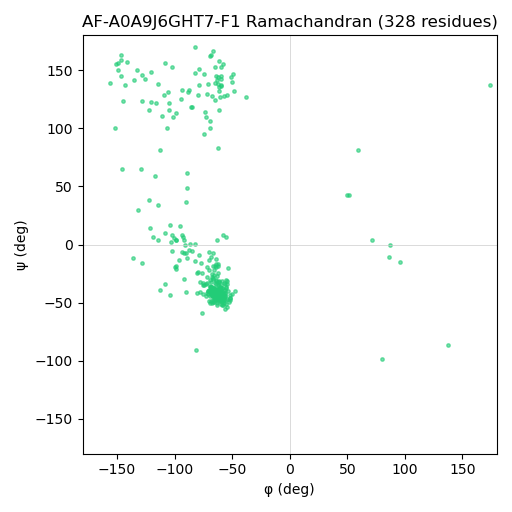 1 309 ? -13.087 -17.871 9.990 1.00 97.38 309 PHE A O 1
ATOM 2420 N N . LYS A 1 310 ? -14.631 -16.238 9.916 1.00 97.19 310 LYS A N 1
ATOM 2421 C CA . LYS A 1 310 ? -15.461 -16.727 11.031 1.00 97.19 310 LYS A CA 1
ATOM 2422 C C . LYS A 1 310 ? -14.649 -16.961 12.315 1.00 97.19 310 LYS A C 1
ATOM 2424 O O . LYS A 1 310 ? -14.818 -17.968 13.005 1.00 97.19 310 LYS A O 1
ATOM 2429 N N . CYS A 1 311 ? -13.746 -16.037 12.636 1.00 97.56 311 CYS A N 1
ATOM 2430 C CA . CYS A 1 311 ? -12.915 -16.106 13.832 1.00 97.56 311 CYS A CA 1
ATOM 2431 C C . CYS A 1 311 ? -13.767 -15.947 15.099 1.00 97.56 311 CYS A C 1
ATOM 2433 O O . CYS A 1 311 ? -14.485 -14.961 15.265 1.00 97.56 311 CYS A O 1
ATOM 2435 N N . SER A 1 312 ? -13.638 -16.874 16.049 1.00 96.69 312 SER A N 1
ATOM 2436 C CA . SER A 1 312 ? -14.310 -16.759 17.348 1.00 96.69 312 SER A CA 1
ATOM 2437 C C . SER A 1 312 ? -13.840 -15.519 18.113 1.00 96.69 312 SER A C 1
ATOM 2439 O O . SER A 1 312 ? -12.636 -15.267 18.226 1.00 96.69 312 SER A O 1
ATOM 2441 N N . LYS A 1 313 ? -14.777 -14.771 18.705 1.00 95.25 313 LYS A N 1
ATOM 2442 C CA . LYS A 1 313 ? -14.467 -13.595 19.532 1.00 95.25 313 LYS A CA 1
ATOM 2443 C C . LYS A 1 313 ? -13.541 -13.969 20.695 1.00 95.25 313 LYS A C 1
ATOM 2445 O O . LYS A 1 313 ? -13.844 -14.861 21.481 1.00 95.25 313 LYS A O 1
ATOM 2450 N N . GLY A 1 314 ? -12.435 -13.243 20.832 1.00 93.62 314 GLY A N 1
ATOM 2451 C CA . GLY A 1 314 ? -11.380 -13.502 21.812 1.00 93.62 314 GLY A CA 1
ATOM 2452 C C . GLY A 1 314 ? -10.301 -14.487 21.349 1.00 93.62 314 GLY A C 1
ATOM 2453 O O . GLY A 1 314 ? -9.376 -14.741 22.115 1.00 93.62 314 GLY A O 1
ATOM 2454 N N . SER A 1 315 ? -10.388 -15.029 20.130 1.00 95.25 315 SER A N 1
ATOM 2455 C CA . SER A 1 315 ? -9.300 -15.812 19.532 1.00 95.25 315 SER A CA 1
ATOM 2456 C C . SER A 1 315 ? -8.081 -14.928 19.209 1.00 95.25 315 SER A C 1
ATOM 2458 O O . SER A 1 315 ? -8.223 -13.704 19.122 1.00 95.25 315 SER A O 1
ATOM 2460 N N . PRO A 1 316 ? -6.884 -15.508 18.981 1.00 93.12 316 PRO A N 1
ATOM 2461 C CA . PRO A 1 316 ? -5.681 -14.731 18.661 1.00 93.12 316 PRO A CA 1
ATOM 2462 C C . PRO A 1 316 ? -5.833 -13.772 17.469 1.00 93.12 316 PRO A C 1
ATOM 2464 O O . PRO A 1 316 ? -5.213 -12.710 17.459 1.00 93.12 316 PRO A O 1
ATOM 2467 N N . MET A 1 317 ? -6.674 -14.130 16.492 1.00 95.56 317 MET A N 1
ATOM 2468 C CA . MET A 1 317 ? -6.948 -13.331 15.292 1.00 95.56 317 MET A CA 1
ATOM 2469 C C . MET A 1 317 ? -8.264 -12.531 15.359 1.00 95.56 317 MET A C 1
ATOM 2471 O O . MET A 1 317 ? -8.635 -11.888 14.386 1.00 95.56 317 MET A O 1
ATOM 2475 N N . ALA A 1 318 ? -8.960 -12.543 16.499 1.00 96.12 318 ALA A N 1
ATOM 2476 C CA . ALA A 1 318 ? -10.130 -11.703 16.765 1.00 96.12 318 ALA A CA 1
ATOM 2477 C C . ALA A 1 318 ? -10.171 -11.290 18.254 1.00 96.12 318 ALA A C 1
ATOM 2479 O O . ALA A 1 318 ? -11.064 -11.719 18.996 1.00 96.12 318 ALA A O 1
ATOM 2480 N N . PRO A 1 319 ? -9.187 -10.504 18.736 1.00 93.94 319 PRO A N 1
ATOM 2481 C CA . PRO A 1 319 ? -9.115 -10.045 20.119 1.00 93.94 319 PRO A CA 1
ATOM 2482 C C . PRO A 1 319 ? -10.357 -9.245 20.536 1.00 93.94 319 PRO A C 1
ATOM 2484 O O . PRO A 1 319 ? -11.044 -8.631 19.723 1.00 93.94 319 PRO A O 1
ATOM 2487 N N . LYS A 1 320 ? -10.638 -9.222 21.845 1.00 91.88 320 LYS A N 1
ATOM 2488 C CA . LYS A 1 320 ? -11.775 -8.462 22.401 1.00 91.88 320 LYS A CA 1
ATOM 2489 C C . LYS A 1 320 ? -11.624 -6.949 22.216 1.00 91.88 320 LYS A C 1
ATOM 2491 O O . LYS A 1 320 ? -12.632 -6.268 22.054 1.00 91.88 320 LYS A O 1
ATOM 2496 N N . SER A 1 321 ? -10.388 -6.458 22.250 1.00 90.62 321 SER A N 1
ATOM 2497 C CA . SER A 1 321 ? -10.045 -5.049 22.067 1.00 90.62 321 SER A CA 1
ATOM 2498 C C . SER A 1 321 ? -9.359 -4.869 20.720 1.00 90.62 321 SER A C 1
ATOM 2500 O O . SER A 1 321 ? -8.396 -5.578 20.417 1.00 90.62 321 SER A O 1
ATOM 2502 N N . VAL A 1 322 ? -9.847 -3.921 19.919 1.00 91.94 322 VAL A N 1
ATOM 2503 C CA . VAL A 1 322 ? -9.267 -3.586 18.615 1.00 91.94 322 VAL A CA 1
ATOM 2504 C C . VAL A 1 322 ? -8.705 -2.171 18.619 1.00 91.94 322 VAL A C 1
ATOM 2506 O O . VAL A 1 322 ? -9.339 -1.264 19.149 1.00 91.94 322 VAL A O 1
ATOM 2509 N N . CYS A 1 323 ? -7.528 -1.987 18.026 1.00 91.69 323 CYS A N 1
ATOM 2510 C CA . CYS A 1 323 ? -6.941 -0.670 17.820 1.00 91.69 323 CYS A CA 1
ATOM 2511 C C . CYS A 1 323 ? -7.523 -0.022 16.566 1.00 91.69 323 CYS A C 1
ATOM 2513 O O . CYS A 1 323 ? -7.843 -0.713 15.597 1.00 91.69 323 CYS A O 1
ATOM 2515 N N . ARG A 1 324 ? -7.639 1.305 16.569 1.00 90.31 324 ARG A N 1
ATOM 2516 C CA . ARG A 1 324 ? -8.131 2.079 15.430 1.00 90.31 324 ARG A CA 1
ATOM 2517 C C . ARG A 1 324 ? -7.360 3.389 15.325 1.00 90.31 324 ARG A C 1
ATOM 2519 O O . ARG A 1 324 ? -7.128 4.058 16.324 1.00 90.31 324 ARG A O 1
ATOM 2526 N N . PHE A 1 325 ? -6.988 3.747 14.101 1.00 92.38 325 PHE A N 1
ATOM 2527 C CA . PHE A 1 325 ? -6.342 5.028 13.803 1.00 92.38 325 PHE A CA 1
ATOM 2528 C C . PHE A 1 325 ? -7.321 6.014 13.144 1.00 92.38 325 PHE A C 1
ATOM 2530 O O . PHE A 1 325 ? -7.416 7.178 13.532 1.00 92.38 325 PHE A O 1
ATOM 2537 N N . TRP A 1 326 ? -8.110 5.523 12.183 1.00 92.50 326 TRP A N 1
ATOM 2538 C CA . TRP A 1 326 ? -9.128 6.284 11.453 1.00 92.50 326 TRP A CA 1
ATOM 2539 C C . TRP A 1 326 ? -10.500 6.239 12.153 1.00 92.50 326 TRP A C 1
ATOM 2541 O O . TRP A 1 326 ? -11.462 5.679 11.627 1.00 92.50 326 TRP A O 1
ATOM 2551 N N . GLU A 1 327 ? -10.593 6.754 13.380 1.00 83.00 327 GLU A N 1
ATOM 2552 C CA . GLU A 1 327 ? -11.824 6.693 14.181 1.00 83.00 327 GLU A CA 1
ATOM 2553 C C . GLU A 1 327 ? -12.797 7.834 13.881 1.00 83.00 327 GLU A C 1
ATOM 2555 O O . GLU A 1 327 ? -12.512 9.001 14.162 1.00 83.00 327 GLU A O 1
ATOM 2560 N N . ALA A 1 328 ? -13.990 7.484 13.397 1.00 74.81 328 ALA A N 1
ATOM 2561 C CA . ALA A 1 328 ? -15.106 8.419 13.334 1.00 74.81 328 ALA A CA 1
ATOM 2562 C C . ALA A 1 328 ? -15.563 8.850 14.735 1.00 74.81 328 ALA A C 1
ATOM 2564 O O . ALA A 1 328 ? -15.397 8.112 15.707 1.00 74.81 328 ALA A O 1
ATOM 2565 N N . SER A 1 329 ? -16.141 10.047 14.832 1.00 54.91 329 SER A N 1
ATOM 2566 C CA . SER A 1 329 ? -16.858 10.474 16.036 1.00 54.91 329 SER A CA 1
ATOM 2567 C C . SER A 1 329 ? -18.013 9.497 16.270 1.00 54.91 329 SER A C 1
ATOM 2569 O O . SER A 1 329 ? -18.775 9.256 15.332 1.00 54.91 329 SER A O 1
ATOM 2571 N N . ASN A 1 330 ? -18.111 8.921 17.473 1.00 41.56 330 ASN A N 1
ATOM 2572 C CA . ASN A 1 330 ? -19.290 8.146 17.884 1.00 41.56 330 ASN A CA 1
ATOM 2573 C C . ASN A 1 330 ? -20.571 8.980 17.780 1.00 41.56 330 ASN A C 1
ATOM 2575 O O . ASN A 1 330 ? -20.500 10.194 18.082 1.00 41.56 330 ASN A O 1
#

Nearest PDB structures (foldseek):
  6sh2-assembly1_AAA  TM=8.158E-01  e=4.301E-11  Homo sapiens
  3dwb-assembly1_A  TM=7.966E-01  e=4.886E-10  Homo sapiens
  3zuk-assembly2_B  TM=7.246E-01  e=3.847E-09  Mycobacterium tuberculosis H37Rv
  6xly-assembly1_A  TM=7.380E-01  e=9.976E-08  Mycobacterium tuberculosis H37Rv
  7k1v-assembly1_A  TM=6.847E-01  e=1.965E-06  Mycobacterium tuberculosis H37Rv

Organism: Haemaphysalis longicornis (NCBI:txid44386)